Protein AF-0000000069839822 (afdb_homodimer)

Secondary structure (DSSP, 8-state):
------PPPPHHHHHTT-SSPPTT-SSTTTS-TT-HHHHHHHHHHHHHHHHHHHHHHT-S-HHHHHHHHHHHHHHHHHHHH-TTTTHHHHHHHHHHHHHHHHHHHHHHHHHHHHHS---------/------PPPPHHHHHTT-SSPPTT-SSTTTS-TT-HHHHHHHHHHHHHHHHHHHHHHT-S-HHHHHHHHHHHHHHHHHHHH-TTTHHHHHHHHHHHHHHHHHHHHHHHHHHHHHHS---------

Organism: Oryza sativa subsp. indica (NCBI:txid39946)

pLDDT: mean 91.35, std 11.84, range [40.06, 98.69]

Structure (mmCIF, N/CA/C/O backbone):
data_AF-0000000069839822-model_v1
#
loop_
_entity.id
_entity.type
_entity.pdbx_description
1 polymer 'LOB domain-containing protein'
#
loop_
_atom_site.group_PDB
_atom_site.id
_atom_site.type_symbol
_atom_site.label_atom_id
_atom_site.label_alt_id
_atom_site.label_comp_id
_atom_site.label_asym_id
_atom_site.label_entity_id
_atom_site.label_seq_id
_atom_site.pdbx_PDB_ins_code
_atom_site.Cartn_x
_atom_site.Cartn_y
_atom_site.Cartn_z
_atom_site.occupancy
_atom_site.B_iso_or_equiv
_atom_site.auth_seq_id
_atom_site.auth_comp_id
_atom_site.auth_asym_id
_atom_site.auth_atom_id
_atom_site.pdbx_PDB_model_num
ATOM 1 N N . MET A 1 1 ? -45.469 -6.652 -17.828 1 40.91 1 MET A N 1
ATOM 2 C CA . MET A 1 1 ? -44.5 -6.012 -16.938 1 40.91 1 MET A CA 1
ATOM 3 C C . MET A 1 1 ? -43.156 -6.707 -17.031 1 40.91 1 MET A C 1
ATOM 5 O O . MET A 1 1 ? -43.062 -7.922 -16.875 1 40.91 1 MET A O 1
ATOM 9 N N . ALA A 1 2 ? -42.188 -6.223 -17.734 1 53.41 2 ALA A N 1
ATOM 10 C CA . ALA A 1 2 ? -40.875 -6.805 -17.984 1 53.41 2 ALA A CA 1
ATOM 11 C C . ALA A 1 2 ? -40.219 -7.23 -16.688 1 53.41 2 ALA A C 1
ATOM 13 O O . ALA A 1 2 ? -40.312 -6.531 -15.672 1 53.41 2 ALA A O 1
ATOM 14 N N . ASP A 1 3 ? -40.062 -8.375 -16.25 1 53.78 3 ASP A N 1
ATOM 15 C CA . ASP A 1 3 ? -39.375 -8.93 -15.086 1 53.78 3 ASP A CA 1
ATOM 16 C C . ASP A 1 3 ? -38.062 -8.211 -14.82 1 53.78 3 ASP A C 1
ATOM 18 O O . ASP A 1 3 ? -37.25 -8.039 -15.734 1 53.78 3 ASP A O 1
ATOM 22 N N . PRO A 1 4 ? -37.906 -7.391 -13.758 1 61.06 4 PRO A N 1
ATOM 23 C CA . PRO A 1 4 ? -36.719 -6.566 -13.57 1 61.06 4 PRO A CA 1
ATOM 24 C C . PRO A 1 4 ? -35.438 -7.371 -13.688 1 61.06 4 PRO A C 1
ATOM 26 O O . PRO A 1 4 ? -35.344 -8.469 -13.141 1 61.06 4 PRO A O 1
ATOM 29 N N . THR A 1 5 ? -34.688 -7.445 -14.711 1 68.06 5 THR A N 1
ATOM 30 C CA . THR A 1 5 ? -33.406 -8.062 -14.992 1 68.06 5 THR A CA 1
ATOM 31 C C . THR A 1 5 ? -32.5 -8.055 -13.75 1 68.06 5 THR A C 1
ATOM 33 O O . THR A 1 5 ? -32.312 -7.016 -13.117 1 68.06 5 THR A O 1
ATOM 36 N N . PRO A 1 6 ? -32.406 -9.258 -13.141 1 76.44 6 PRO A N 1
ATOM 37 C CA . PRO A 1 6 ? -31.547 -9.32 -11.953 1 76.44 6 PRO A CA 1
ATOM 38 C C . PRO A 1 6 ? -30.266 -8.508 -12.102 1 76.44 6 PRO A C 1
ATOM 40 O O . PRO A 1 6 ? -29.734 -8.391 -13.211 1 76.44 6 PRO A O 1
ATOM 43 N N . PRO A 1 7 ? -29.938 -7.797 -11.109 1 83.88 7 PRO A N 1
ATOM 44 C CA . PRO A 1 7 ? -28.703 -6.996 -11.188 1 83.88 7 PRO A CA 1
ATOM 45 C C . PRO A 1 7 ? -27.484 -7.824 -11.555 1 83.88 7 PRO A C 1
ATOM 47 O O . PRO A 1 7 ? -27.406 -9.016 -11.227 1 83.88 7 PRO A O 1
ATOM 50 N N . PRO A 1 8 ? -26.719 -7.383 -12.383 1 92.88 8 PRO A N 1
ATOM 51 C CA . PRO A 1 8 ?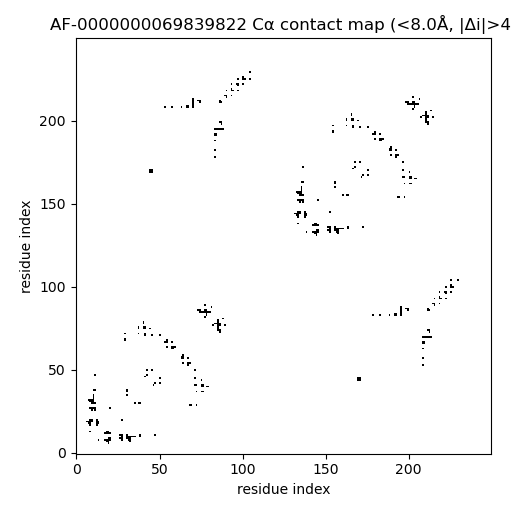 -25.484 -8.078 -12.766 1 92.88 8 PRO A CA 1
ATOM 52 C C . PRO A 1 8 ? -24.625 -8.438 -11.562 1 92.88 8 PRO A C 1
ATOM 54 O O . PRO A 1 8 ? -24.703 -7.777 -10.523 1 92.88 8 PRO A O 1
ATOM 57 N N . PRO A 1 9 ? -23.906 -9.539 -11.648 1 97.06 9 PRO A N 1
ATOM 58 C CA . PRO A 1 9 ? -22.969 -9.906 -10.578 1 97.06 9 PRO A CA 1
ATOM 59 C C . PRO A 1 9 ? -21.891 -8.852 -10.359 1 97.06 9 PRO A C 1
ATOM 61 O O . PRO A 1 9 ? -21.672 -7.984 -11.219 1 97.06 9 PRO A O 1
ATOM 64 N N . CYS A 1 10 ? -21.312 -8.883 -9.227 1 98 10 CYS A N 1
ATOM 65 C CA . CYS A 1 10 ? -20.172 -7.996 -9.016 1 98 10 CYS A CA 1
ATOM 66 C C . CYS A 1 10 ? -19.016 -8.352 -9.953 1 98 10 CYS A C 1
ATOM 68 O O . CYS A 1 10 ? -19.047 -9.398 -10.594 1 98 10 CYS A O 1
ATOM 70 N N . ALA A 1 11 ? -18.094 -7.57 -10.047 1 98 11 ALA A N 1
ATOM 71 C CA . ALA A 1 11 ? -17 -7.73 -11 1 98 11 ALA A CA 1
ATOM 72 C C . ALA A 1 11 ? -16.172 -8.969 -10.68 1 98 11 ALA A C 1
ATOM 74 O O . ALA A 1 11 ? -15.664 -9.633 -11.586 1 98 11 ALA A O 1
ATOM 75 N N . ALA A 1 12 ? -16.016 -9.312 -9.406 1 97.62 12 ALA A N 1
ATOM 76 C CA . ALA A 1 12 ? -15.266 -10.5 -9 1 97.62 12 ALA A CA 1
ATOM 77 C C . ALA A 1 12 ? -15.969 -11.781 -9.438 1 97.62 12 ALA A C 1
ATOM 79 O O . ALA A 1 12 ? -15.344 -12.688 -9.992 1 97.62 12 ALA A O 1
ATOM 80 N N . CYS A 1 13 ? -17.219 -11.797 -9.164 1 97.62 13 CYS A N 1
ATOM 81 C CA . CYS A 1 13 ? -18 -12.961 -9.555 1 97.62 13 CYS A CA 1
ATOM 82 C C . CYS A 1 13 ? -18.047 -13.102 -11.07 1 97.62 13 CYS A C 1
ATOM 84 O O . CYS A 1 13 ? -17.938 -14.211 -11.602 1 97.62 13 CYS A O 1
ATOM 86 N N . ALA A 1 14 ? -18.266 -11.992 -11.719 1 97.31 14 ALA A N 1
ATOM 87 C CA . ALA A 1 14 ? -18.25 -12.008 -13.18 1 97.31 14 ALA A CA 1
ATOM 88 C C . ALA A 1 14 ? -16.922 -12.555 -13.711 1 97.31 14 ALA A C 1
ATOM 90 O O . ALA A 1 14 ? -16.906 -13.359 -14.648 1 97.31 14 ALA A O 1
ATOM 91 N N . HIS A 1 15 ? -15.836 -12.094 -13.18 1 96.25 15 HIS A N 1
ATOM 92 C CA . HIS A 1 15 ? -14.5 -12.539 -13.57 1 96.25 15 HIS A CA 1
ATOM 93 C C . HIS A 1 15 ? -14.359 -14.047 -13.422 1 96.25 15 HIS A C 1
ATOM 95 O O . HIS A 1 15 ? -13.664 -14.688 -14.211 1 96.25 15 HIS A O 1
ATOM 101 N N . GLN A 1 16 ? -15.055 -14.555 -12.469 1 94.81 16 GLN A N 1
ATOM 102 C CA . GLN A 1 16 ? -14.969 -15.984 -12.195 1 94.81 16 GLN A CA 1
ATOM 103 C C . GLN A 1 16 ? -16.016 -16.766 -13 1 94.81 16 GLN A C 1
ATOM 105 O O . GLN A 1 16 ? -16.156 -17.969 -12.828 1 94.81 16 GLN A O 1
ATOM 110 N N . GLY A 1 17 ? -16.797 -16.016 -13.797 1 95.5 17 GLY A N 1
ATOM 111 C CA . GLY A 1 17 ? -17.75 -16.641 -14.695 1 95.5 17 GLY A CA 1
ATOM 112 C C . GLY A 1 17 ? -19.094 -16.906 -14.039 1 95.5 17 GLY A C 1
ATOM 113 O O . GLY A 1 17 ? -19.875 -17.734 -14.516 1 95.5 17 GLY A O 1
ATOM 114 N N . ARG A 1 18 ? -19.312 -16.312 -13 1 94.62 18 ARG A N 1
ATOM 115 C CA . ARG A 1 18 ? -20.594 -16.484 -12.328 1 94.62 18 ARG A CA 1
ATOM 116 C C . ARG A 1 18 ? -21.641 -15.516 -12.883 1 94.62 18 ARG A C 1
ATOM 118 O O . ARG A 1 18 ? -21.375 -14.328 -13.031 1 94.62 18 ARG A O 1
ATOM 125 N N . PRO A 1 19 ? -22.797 -16.016 -13.078 1 94.25 19 PRO A N 1
ATOM 126 C CA . PRO A 1 19 ? -23.844 -15.156 -13.633 1 94.25 19 PRO A CA 1
ATOM 127 C C . PRO A 1 19 ? -24.469 -14.242 -12.586 1 94.25 19 PRO A C 1
ATOM 129 O O . PRO A 1 19 ? -25.109 -13.242 -12.93 1 94.25 19 PRO A O 1
ATOM 132 N N . SER A 1 20 ? -24.328 -14.617 -11.312 1 95.44 20 SER A N 1
ATOM 133 C CA . SER A 1 20 ? -24.844 -13.82 -10.203 1 95.44 20 SER A CA 1
ATOM 134 C C . SER A 1 20 ? -23.984 -14 -8.953 1 95.44 20 SER A C 1
ATOM 136 O O . SER A 1 20 ? -23.266 -14.992 -8.828 1 95.44 20 SER A O 1
ATOM 138 N N . CYS A 1 21 ? -24.047 -13.031 -8.016 1 96.81 21 CYS A N 1
ATOM 139 C CA . CYS A 1 21 ? -23.344 -13.141 -6.746 1 96.81 21 CYS A CA 1
ATOM 140 C C . CYS A 1 21 ? -24.047 -14.125 -5.816 1 96.81 21 CYS A C 1
ATOM 142 O O . CYS A 1 21 ? -25.281 -14.164 -5.766 1 96.81 21 CYS A O 1
ATOM 144 N N . PRO A 1 22 ? -23.391 -14.992 -5.148 1 94.19 22 PRO A N 1
ATOM 145 C CA . PRO A 1 22 ? -24.016 -15.742 -4.059 1 94.19 22 PRO A CA 1
ATOM 146 C C . PRO A 1 22 ? -24.531 -14.844 -2.941 1 94.19 22 PRO A C 1
ATOM 148 O O . PRO A 1 22 ? -24.141 -13.68 -2.846 1 94.19 22 PRO A O 1
ATOM 151 N N . ALA A 1 23 ? -25.453 -15.438 -2.178 1 92.19 23 ALA A N 1
ATOM 152 C CA . ALA A 1 23 ? -25.984 -14.68 -1.048 1 92.19 23 ALA A CA 1
ATOM 153 C C . ALA A 1 23 ? -24.859 -14.281 -0.088 1 92.19 23 ALA A C 1
ATOM 155 O O . ALA A 1 23 ? -24.062 -15.117 0.318 1 92.19 23 ALA A O 1
ATOM 156 N N . GLY A 1 24 ? -24.734 -13.031 0.114 1 91.62 24 GLY A N 1
ATOM 157 C CA . GLY A 1 24 ? -23.75 -12.562 1.07 1 91.62 24 GLY A CA 1
ATOM 158 C C . GLY A 1 24 ? -22.359 -12.445 0.48 1 91.62 24 GLY A C 1
ATOM 159 O O . GLY A 1 24 ? -21.359 -12.523 1.204 1 91.62 24 GLY A O 1
ATOM 160 N N . CYS A 1 25 ? -22.234 -12.289 -0.716 1 95.19 25 CYS A N 1
ATOM 161 C CA . CYS A 1 25 ? -20.953 -12.133 -1.382 1 95.19 25 CYS A CA 1
ATOM 162 C C . CYS A 1 25 ? -20.125 -11.039 -0.719 1 95.19 25 CYS A C 1
ATOM 164 O O . CYS A 1 25 ? -20.516 -9.875 -0.709 1 95.19 25 CYS A O 1
ATOM 166 N N . PRO A 1 26 ? -18.984 -11.445 -0.245 1 93.75 26 PRO A N 1
ATOM 167 C CA . PRO A 1 26 ? -18.188 -10.477 0.509 1 93.75 26 PRO A CA 1
ATOM 168 C C . PRO A 1 26 ? -17.469 -9.477 -0.392 1 93.75 26 PRO A C 1
ATOM 170 O O . PRO A 1 26 ? -16.906 -8.492 0.097 1 93.75 26 PRO A O 1
ATOM 173 N N . LEU A 1 27 ? -17.5 -9.672 -1.67 1 96.94 27 LEU A N 1
ATOM 174 C CA . LEU A 1 27 ? -16.75 -8.828 -2.59 1 96.94 27 LEU A CA 1
ATOM 175 C C . LEU A 1 27 ? -17.656 -7.816 -3.27 1 96.94 27 LEU A C 1
ATOM 177 O O . LEU A 1 27 ? -17.203 -6.766 -3.727 1 96.94 27 LEU A O 1
ATOM 181 N N . ALA A 1 28 ? -18.906 -8.047 -3.232 1 96.5 28 ALA A N 1
ATOM 182 C CA . ALA A 1 28 ? -19.906 -7.266 -3.963 1 96.5 28 ALA A CA 1
ATOM 183 C C . ALA A 1 28 ? -19.859 -5.797 -3.549 1 96.5 28 ALA A C 1
ATOM 185 O O . ALA A 1 28 ? -19.922 -4.906 -4.398 1 96.5 28 ALA A O 1
ATOM 186 N N . PRO A 1 29 ? -19.719 -5.504 -2.314 1 95.44 29 PRO A N 1
ATOM 187 C CA . PRO A 1 29 ? -19.719 -4.09 -1.925 1 95.44 29 PRO A CA 1
ATOM 188 C C . PRO A 1 29 ? -18.5 -3.334 -2.438 1 95.44 29 PRO A C 1
ATOM 190 O O . PRO A 1 29 ? -18.516 -2.102 -2.512 1 95.44 29 PRO A O 1
ATOM 193 N N . TYR A 1 30 ? -17.469 -4.059 -2.844 1 97.44 30 TYR A N 1
ATOM 194 C CA . TYR A 1 30 ? -16.188 -3.404 -3.096 1 97.44 30 TYR A CA 1
ATOM 195 C C . TYR A 1 30 ? -15.828 -3.475 -4.574 1 97.44 30 TYR A C 1
ATOM 197 O O . TYR A 1 30 ? -14.961 -2.734 -5.039 1 97.44 30 TYR A O 1
ATOM 205 N N . PHE A 1 31 ? -16.484 -4.344 -5.242 1 98.12 31 PHE A N 1
ATOM 206 C CA . PHE A 1 31 ? -16.188 -4.543 -6.66 1 98.12 31 PHE A CA 1
ATOM 207 C C . PHE A 1 31 ? -17.484 -4.508 -7.48 1 98.12 31 PHE A C 1
ATOM 209 O O . PHE A 1 31 ? -17.875 -5.523 -8.055 1 98.12 31 PHE A O 1
ATOM 216 N N . PRO A 1 32 ? -17.984 -3.314 -7.594 1 96.69 32 PRO A N 1
ATOM 217 C CA . PRO A 1 32 ? -19.25 -3.199 -8.32 1 96.69 32 PRO A CA 1
ATOM 218 C C . PRO A 1 32 ? -19.109 -3.512 -9.805 1 96.69 32 PRO A C 1
ATOM 220 O O . PRO A 1 32 ? -18.031 -3.324 -10.383 1 96.69 32 PRO A O 1
ATOM 223 N N . ALA A 1 33 ? -20.172 -3.883 -10.422 1 96.44 33 ALA A N 1
ATOM 224 C CA . ALA A 1 33 ? -20.188 -4.312 -11.82 1 96.44 33 ALA A CA 1
ATOM 225 C C . ALA A 1 33 ? -19.859 -3.156 -12.758 1 96.44 33 ALA A C 1
ATOM 227 O O . ALA A 1 33 ? -19.281 -3.363 -13.828 1 96.44 33 ALA A O 1
ATOM 228 N N . ASP A 1 34 ? -20.156 -2.002 -12.375 1 96.06 34 ASP A N 1
ATOM 229 C CA . ASP A 1 34 ? -19.984 -0.849 -13.25 1 96.06 34 ASP A CA 1
ATOM 230 C C . ASP A 1 34 ? -18.562 -0.303 -13.164 1 96.06 34 ASP A C 1
ATOM 232 O O . ASP A 1 34 ? -18.203 0.637 -13.875 1 96.06 34 ASP A O 1
ATOM 236 N N . ARG A 1 35 ? -17.734 -0.83 -12.312 1 96.38 35 ARG A N 1
ATOM 237 C CA . ARG A 1 35 ? -16.312 -0.482 -12.219 1 96.38 35 ARG A CA 1
ATOM 238 C C . ARG A 1 35 ? -15.445 -1.733 -12.203 1 96.38 35 ARG A C 1
ATOM 240 O O . ARG A 1 35 ? -14.727 -1.979 -11.234 1 96.38 35 ARG A O 1
ATOM 247 N N . PRO A 1 36 ? -15.539 -2.439 -13.305 1 96.94 36 PRO A N 1
ATOM 248 C CA . PRO A 1 36 ? -14.836 -3.723 -13.352 1 96.94 36 PRO A CA 1
ATOM 249 C C . PRO A 1 36 ? -13.328 -3.572 -13.172 1 96.94 36 PRO A C 1
ATOM 251 O O . PRO A 1 36 ? -12.656 -4.504 -12.719 1 96.94 36 PRO A O 1
ATOM 254 N N . GLU A 1 37 ? -12.812 -2.432 -13.477 1 97.81 37 GLU A N 1
ATOM 255 C CA . GLU A 1 37 ? -11.375 -2.209 -13.391 1 97.81 37 GLU A CA 1
ATOM 256 C C . GLU A 1 37 ? -10.883 -2.299 -11.945 1 97.81 37 GLU A C 1
ATOM 258 O O . GLU A 1 37 ? -9.742 -2.695 -11.695 1 97.81 37 GLU A O 1
ATOM 263 N N . ARG A 1 38 ? -11.68 -1.931 -11.055 1 97.88 38 ARG A N 1
ATOM 264 C CA . ARG A 1 38 ? -11.281 -1.965 -9.656 1 97.88 38 ARG A CA 1
ATOM 265 C C . ARG A 1 38 ? -10.938 -3.385 -9.219 1 97.88 38 ARG A C 1
ATOM 267 O O . ARG A 1 38 ? -9.953 -3.602 -8.508 1 97.88 38 ARG A O 1
ATOM 274 N N . PHE A 1 39 ? -11.75 -4.262 -9.617 1 98.19 39 PHE A N 1
ATOM 275 C CA . PHE A 1 39 ? -11.43 -5.648 -9.305 1 98.19 39 PHE A CA 1
ATOM 276 C C . PHE A 1 39 ? -10.164 -6.09 -10.039 1 98.19 39 PHE A C 1
ATOM 278 O O . PHE A 1 39 ? -9.344 -6.828 -9.484 1 98.19 39 PHE A O 1
ATOM 285 N N . GLU A 1 40 ? -10.039 -5.691 -11.242 1 97.69 40 GLU A N 1
ATOM 286 C CA . GLU A 1 40 ? -8.859 -6.078 -12.016 1 97.69 40 GLU A CA 1
ATOM 287 C C . GLU A 1 40 ? -7.574 -5.637 -11.32 1 97.69 40 GLU A C 1
ATOM 289 O O . GLU A 1 40 ? -6.594 -6.383 -11.289 1 97.69 40 GLU A O 1
ATOM 294 N N . TYR A 1 41 ? -7.609 -4.449 -10.812 1 96.81 41 TYR A N 1
ATOM 295 C CA . TYR A 1 41 ? -6.441 -3.939 -10.109 1 96.81 41 TYR A CA 1
ATOM 296 C C . TYR A 1 41 ? -6.137 -4.781 -8.875 1 96.81 41 TYR A C 1
ATOM 298 O O . TYR A 1 41 ? -4.984 -5.145 -8.625 1 96.81 41 TYR A O 1
ATOM 306 N N . ALA A 1 42 ? -7.18 -5.07 -8.102 1 97.62 42 ALA A N 1
ATOM 307 C CA . ALA A 1 42 ? -7.008 -5.863 -6.887 1 97.62 42 ALA A CA 1
ATOM 308 C C . ALA A 1 42 ? -6.551 -7.281 -7.219 1 97.62 42 ALA A C 1
ATOM 310 O O . ALA A 1 42 ? -5.695 -7.844 -6.531 1 97.62 42 ALA A O 1
ATOM 311 N N . ASN A 1 43 ? -7.152 -7.789 -8.273 1 96.19 43 ASN A N 1
ATOM 312 C CA . ASN A 1 43 ? -6.789 -9.133 -8.703 1 96.19 43 ASN A CA 1
ATOM 313 C C . ASN A 1 43 ? -5.336 -9.195 -9.172 1 96.19 43 ASN A C 1
ATOM 315 O O . ASN A 1 43 ? -4.66 -10.203 -8.969 1 96.19 43 ASN A O 1
ATOM 319 N N . LEU A 1 44 ? -4.941 -8.195 -9.828 1 92.31 44 LEU A N 1
ATOM 320 C CA . LEU A 1 44 ? -3.559 -8.133 -10.297 1 92.31 44 LEU A CA 1
ATOM 321 C C . LEU A 1 44 ? -2.588 -8.148 -9.117 1 92.31 44 LEU A C 1
ATOM 323 O O . LEU A 1 44 ? -1.529 -8.773 -9.188 1 92.31 44 LEU A O 1
ATOM 327 N N . LEU A 1 45 ? -2.947 -7.516 -8.078 1 93.12 45 LEU A N 1
ATOM 328 C CA . LEU A 1 45 ? -2.027 -7.355 -6.957 1 93.12 45 LEU A CA 1
ATOM 329 C C . LEU A 1 45 ? -2.154 -8.523 -5.98 1 93.12 45 LEU A C 1
ATOM 331 O O . LEU A 1 45 ? -1.149 -9.102 -5.566 1 93.12 45 LEU A O 1
ATOM 335 N N . TYR A 1 46 ? -3.354 -8.914 -5.684 1 94.06 46 TYR A N 1
ATOM 336 C CA . TYR A 1 46 ? -3.559 -9.859 -4.59 1 94.06 46 TYR A CA 1
ATOM 337 C C . TYR A 1 46 ? -4.004 -11.211 -5.117 1 94.06 46 TYR A C 1
ATOM 339 O O . TYR A 1 46 ? -3.807 -12.242 -4.461 1 94.06 46 TYR A O 1
ATOM 347 N N . GLY A 1 47 ? -4.598 -11.25 -6.301 1 93.31 47 GLY A N 1
ATOM 348 C CA . GLY A 1 47 ? -5.316 -12.438 -6.727 1 93.31 47 GLY A CA 1
ATOM 349 C C . GLY A 1 47 ? -6.586 -12.688 -5.93 1 93.31 47 GLY A C 1
ATOM 350 O O . GLY A 1 47 ? -6.688 -12.266 -4.773 1 93.31 47 GLY A O 1
ATOM 351 N N . VAL A 1 48 ? -7.531 -13.359 -6.543 1 93.31 48 VAL A N 1
ATOM 352 C CA . VAL A 1 48 ? -8.805 -13.641 -5.883 1 93.31 48 VAL A CA 1
ATOM 353 C C . VAL A 1 48 ? -8.555 -14.461 -4.617 1 93.31 48 VAL A C 1
ATOM 355 O O . VAL A 1 48 ? -9.117 -14.164 -3.559 1 93.31 48 VAL A O 1
ATOM 358 N N . ASP A 1 49 ? -7.707 -15.422 -4.691 1 91.62 49 ASP A N 1
ATOM 359 C CA . ASP A 1 49 ? -7.406 -16.266 -3.537 1 91.62 49 ASP A CA 1
ATOM 360 C C . ASP A 1 49 ? -6.758 -15.453 -2.418 1 91.62 49 ASP A C 1
ATOM 362 O O . ASP A 1 49 ? -7.051 -15.664 -1.239 1 91.62 49 ASP A O 1
ATOM 366 N N . GLY A 1 50 ? -5.867 -14.578 -2.855 1 92.56 50 GLY A N 1
ATOM 367 C CA . GLY A 1 50 ? -5.23 -13.719 -1.877 1 92.56 50 GLY A CA 1
ATOM 368 C C . GLY A 1 50 ? -6.211 -12.812 -1.154 1 92.56 50 GLY A C 1
ATOM 369 O O . GLY A 1 50 ? -6.105 -12.617 0.058 1 92.56 50 GLY 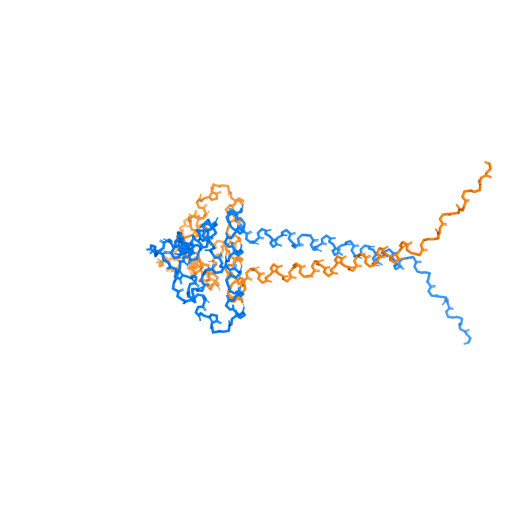A O 1
ATOM 370 N N . ILE A 1 51 ? -7.148 -12.344 -1.862 1 96.69 51 ILE A N 1
ATOM 371 C CA . ILE A 1 51 ? -8.172 -11.484 -1.277 1 96.69 51 ILE A CA 1
ATOM 372 C C . ILE A 1 51 ? -9 -12.281 -0.274 1 96.69 51 ILE A C 1
ATOM 374 O O . ILE A 1 51 ? -9.203 -11.844 0.862 1 96.69 51 ILE A O 1
ATOM 378 N N . LEU A 1 52 ? -9.383 -13.438 -0.667 1 94.75 52 LEU A N 1
ATOM 379 C CA . LEU A 1 52 ? -10.234 -14.258 0.184 1 94.75 52 LEU A CA 1
ATOM 380 C C . LEU A 1 52 ? -9.477 -14.742 1.411 1 94.75 52 LEU A C 1
ATOM 382 O O . LEU A 1 52 ? -10.039 -14.82 2.506 1 94.75 52 LEU A O 1
ATOM 386 N N . ARG A 1 53 ? -8.242 -15.094 1.224 1 94.31 53 ARG A N 1
ATOM 387 C CA . ARG A 1 53 ? -7.406 -15.492 2.352 1 94.31 53 ARG A CA 1
ATOM 388 C C . ARG A 1 53 ? -7.32 -14.375 3.391 1 94.31 53 ARG A C 1
ATOM 390 O O . ARG A 1 53 ? -7.371 -14.641 4.594 1 94.31 53 ARG A O 1
ATOM 397 N N . ARG A 1 54 ? -7.184 -13.18 2.951 1 95.19 54 ARG A N 1
ATOM 398 C CA . ARG A 1 54 ? -7.078 -12.047 3.861 1 95.19 54 ARG A CA 1
ATOM 399 C C . ARG A 1 54 ? -8.406 -11.789 4.57 1 95.19 54 ARG A C 1
ATOM 401 O O . ARG A 1 54 ? -8.43 -11.422 5.746 1 95.19 54 ARG A O 1
ATOM 408 N N . LEU A 1 55 ? -9.445 -12 3.824 1 96.12 55 LEU A N 1
ATOM 409 C CA . LEU A 1 55 ? -10.758 -11.867 4.441 1 96.12 55 LEU A CA 1
ATOM 410 C C . LEU A 1 55 ? -10.977 -12.945 5.496 1 96.12 55 LEU A C 1
ATOM 412 O O . LEU A 1 55 ? -11.547 -12.672 6.555 1 96.12 55 LEU A O 1
ATOM 416 N N . GLU A 1 56 ? -10.531 -14.094 5.199 1 95.06 56 GLU A N 1
ATOM 417 C CA . GLU A 1 56 ? -10.648 -15.188 6.164 1 95.06 56 GLU A CA 1
ATOM 418 C C . GLU A 1 56 ? -9.82 -14.898 7.414 1 95.06 56 GLU A C 1
ATOM 420 O O . GLU A 1 56 ? -10.281 -15.125 8.531 1 95.06 56 GLU A O 1
ATOM 425 N N . ALA A 1 57 ? -8.688 -14.422 7.211 1 93.69 57 ALA A N 1
ATOM 426 C CA . ALA A 1 57 ? -7.789 -14.109 8.32 1 93.69 57 ALA A CA 1
ATOM 427 C C . ALA A 1 57 ? -8.367 -12.984 9.188 1 93.69 57 ALA A C 1
ATOM 429 O O . ALA A 1 57 ? -8.078 -12.906 10.383 1 93.69 57 ALA A O 1
ATOM 430 N N . ALA A 1 58 ? -9.172 -12.109 8.617 1 95.19 58 ALA A N 1
ATOM 431 C CA . ALA A 1 58 ? -9.781 -10.992 9.328 1 95.19 58 ALA A CA 1
ATOM 432 C C . ALA A 1 58 ? -10.844 -11.469 10.305 1 95.19 58 ALA A C 1
ATOM 434 O O . ALA A 1 58 ? -11.281 -10.719 11.18 1 95.19 58 ALA A O 1
ATOM 435 N N . GLY A 1 59 ? -11.234 -12.711 10.109 1 94 59 GLY A N 1
ATOM 436 C CA . GLY A 1 59 ? -12.234 -13.266 11.016 1 94 59 GLY A CA 1
ATOM 437 C C . GLY A 1 59 ? -13.648 -12.828 10.688 1 94 59 GLY A C 1
ATOM 438 O O . GLY A 1 59 ? -13.898 -12.273 9.609 1 94 59 GLY A O 1
ATOM 439 N N . PRO A 1 60 ? -14.562 -13.094 11.688 1 94.12 60 PRO A N 1
ATOM 440 C CA . PRO A 1 60 ? -15.977 -12.883 11.398 1 94.12 60 PRO A CA 1
ATOM 441 C C . PRO A 1 60 ? -16.438 -11.453 11.68 1 94.12 60 PRO A C 1
ATOM 443 O O . PRO A 1 60 ? -17.531 -11.055 11.281 1 94.12 60 PRO A O 1
ATOM 446 N N . ASP A 1 61 ? -15.68 -10.672 12.344 1 96.62 61 ASP A N 1
ATOM 447 C CA . ASP A 1 61 ? -16.047 -9.297 12.672 1 96.62 61 ASP A CA 1
ATOM 448 C C . ASP A 1 61 ? -16.234 -8.461 11.406 1 96.62 61 ASP A C 1
ATOM 450 O O . ASP A 1 61 ? -15.297 -8.281 10.633 1 96.62 61 ASP A O 1
ATOM 454 N N . PRO A 1 62 ? -17.422 -7.898 11.227 1 94.94 62 PRO A N 1
ATOM 455 C CA . PRO A 1 62 ? -17.688 -7.141 10 1 94.94 62 PRO A CA 1
ATOM 456 C C . PRO A 1 62 ? -16.812 -5.902 9.875 1 94.94 62 PRO A C 1
ATOM 458 O O . PRO A 1 62 ? -16.453 -5.504 8.758 1 94.94 62 PRO A O 1
ATOM 461 N N . GLY A 1 63 ? -16.469 -5.293 10.898 1 96.88 63 GLY A N 1
ATOM 462 C CA . GLY A 1 63 ? -15.617 -4.121 10.883 1 96.88 63 GLY A CA 1
ATOM 463 C C . GLY A 1 63 ? -14.219 -4.41 10.359 1 96.88 63 GLY A C 1
ATOM 464 O O . GLY A 1 63 ? -13.688 -3.666 9.539 1 96.88 63 GLY A O 1
ATOM 465 N N . THR A 1 64 ? -13.688 -5.512 10.914 1 97.56 64 THR A N 1
ATOM 466 C CA . THR A 1 64 ? -12.344 -5.902 10.5 1 97.56 64 THR A CA 1
ATOM 467 C C . THR A 1 64 ? -12.336 -6.328 9.031 1 97.56 64 THR A C 1
ATOM 469 O O . THR A 1 64 ? -11.383 -6.039 8.305 1 97.56 64 THR A O 1
ATOM 472 N N . ARG A 1 65 ? -13.344 -6.98 8.602 1 96.88 65 ARG A N 1
ATOM 473 C CA . ARG A 1 65 ? -13.453 -7.406 7.211 1 96.88 65 ARG A CA 1
ATOM 474 C C . ARG A 1 65 ? -13.57 -6.203 6.277 1 96.88 65 ARG A C 1
ATOM 476 O O . ARG A 1 65 ? -12.953 -6.168 5.215 1 96.88 65 ARG A O 1
ATOM 483 N N . ARG A 1 66 ? -14.375 -5.27 6.695 1 96.75 66 ARG A N 1
ATOM 484 C CA . ARG A 1 66 ? -14.508 -4.047 5.914 1 96.75 66 ARG A CA 1
ATOM 485 C C . ARG A 1 66 ? -13.18 -3.314 5.805 1 96.75 66 ARG A C 1
ATOM 487 O O . ARG A 1 66 ? -12.82 -2.818 4.734 1 96.75 66 ARG A O 1
ATOM 494 N N . ALA A 1 67 ? -12.469 -3.273 6.91 1 97.75 67 ALA A N 1
ATOM 495 C CA . ALA A 1 67 ? -11.172 -2.6 6.914 1 97.75 67 ALA A CA 1
ATOM 496 C C . ALA A 1 67 ? -10.18 -3.314 6 1 97.75 67 ALA A C 1
ATOM 498 O O . ALA A 1 67 ? -9.383 -2.67 5.312 1 97.75 67 ALA A O 1
ATOM 499 N N . THR A 1 68 ? -10.227 -4.582 6.023 1 98.12 68 THR A N 1
ATOM 500 C CA . THR A 1 68 ? -9.352 -5.383 5.172 1 98.12 68 THR A CA 1
ATOM 501 C C . THR A 1 68 ? -9.633 -5.105 3.697 1 98.12 68 THR A C 1
ATOM 503 O O . THR A 1 68 ? -8.711 -4.848 2.92 1 98.12 68 THR A O 1
ATOM 506 N N . MET A 1 69 ? -10.875 -5.043 3.322 1 97.81 69 MET A N 1
ATOM 507 C CA . MET A 1 69 ? -11.25 -4.797 1.934 1 97.81 69 MET A CA 1
ATOM 508 C C . MET A 1 69 ? -10.93 -3.361 1.53 1 97.81 69 MET A C 1
ATOM 510 O O . MET A 1 69 ? -10.469 -3.113 0.416 1 97.81 69 MET A O 1
ATOM 514 N N . ALA A 1 70 ? -11.18 -2.471 2.406 1 97.31 70 ALA A N 1
ATOM 515 C CA . ALA A 1 70 ? -10.844 -1.076 2.127 1 97.31 70 ALA A CA 1
ATOM 516 C C . ALA A 1 70 ? -9.352 -0.915 1.846 1 97.31 70 ALA A C 1
ATOM 518 O O . ALA A 1 70 ? -8.961 -0.18 0.936 1 97.31 70 ALA A O 1
ATOM 519 N N . SER A 1 71 ? -8.578 -1.562 2.656 1 98.38 71 SER A N 1
ATOM 520 C CA . SER A 1 71 ? -7.129 -1.497 2.471 1 98.38 71 SER A CA 1
ATOM 521 C C . SER A 1 71 ? -6.715 -2.111 1.139 1 98.38 71 SER A C 1
ATOM 523 O O . SER A 1 71 ? -5.891 -1.547 0.42 1 98.38 71 SER A O 1
ATOM 525 N N . ILE A 1 72 ? -7.289 -3.227 0.768 1 98.06 72 ILE A N 1
ATOM 526 C CA . ILE A 1 72 ? -6.977 -3.92 -0.478 1 98.06 72 ILE A CA 1
ATOM 527 C C . ILE A 1 72 ? -7.34 -3.031 -1.666 1 98.06 72 ILE A C 1
ATOM 529 O O . ILE A 1 72 ? -6.535 -2.846 -2.58 1 98.06 72 ILE A O 1
ATOM 533 N N . VAL A 1 73 ? -8.516 -2.486 -1.574 1 98.25 73 VAL A N 1
ATOM 534 C CA . VAL A 1 73 ? -9 -1.665 -2.676 1 98.25 73 VAL A CA 1
ATOM 535 C C . VAL A 1 73 ? -8.148 -0.408 -2.803 1 98.25 73 VAL A C 1
ATOM 537 O O . VAL A 1 73 ? -7.711 -0.053 -3.9 1 98.25 73 VAL A O 1
ATOM 540 N N . PHE A 1 74 ? -7.824 0.21 -1.747 1 98.31 74 PHE A N 1
ATOM 541 C CA . PHE A 1 74 ? -7.043 1.441 -1.792 1 98.31 74 PHE A CA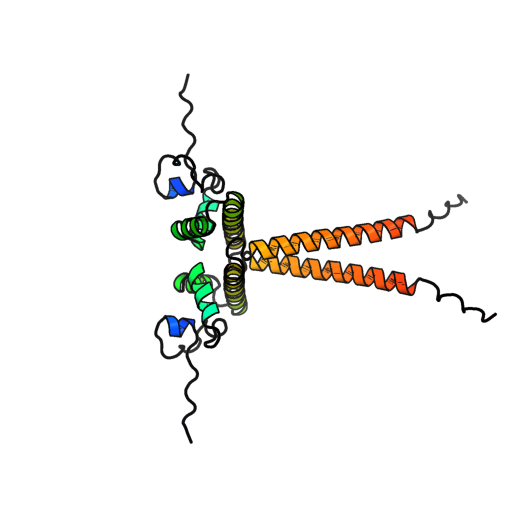 1
ATOM 542 C C . PHE A 1 74 ? -5.652 1.183 -2.363 1 98.31 74 PHE A C 1
ATOM 544 O O . PHE A 1 74 ? -5.203 1.9 -3.258 1 98.31 74 PHE A O 1
ATOM 551 N N . VAL A 1 75 ? -5.004 0.178 -1.827 1 98.12 75 VAL A N 1
ATOM 552 C CA . VAL A 1 75 ? -3.629 -0.116 -2.219 1 98.12 75 VAL A CA 1
ATOM 553 C C . VAL A 1 75 ? -3.586 -0.515 -3.693 1 98.12 75 VAL A C 1
ATOM 555 O O . VAL A 1 75 ? -2.695 -0.088 -4.434 1 98.12 75 VAL A O 1
ATOM 558 N N . SER A 1 76 ? -4.547 -1.22 -4.137 1 97.75 76 SER A N 1
ATOM 559 C CA . SER A 1 76 ? -4.602 -1.627 -5.535 1 97.75 76 SER A CA 1
ATOM 560 C C . SER A 1 76 ? -4.871 -0.434 -6.449 1 97.75 76 SER A C 1
ATOM 562 O O . SER A 1 76 ? -4.25 -0.3 -7.504 1 97.75 76 SER A O 1
ATOM 564 N N . ASP A 1 77 ? -5.785 0.404 -6.027 1 97.81 77 ASP A N 1
ATOM 565 C CA . ASP A 1 77 ? -6.098 1.606 -6.793 1 97.81 77 ASP A CA 1
ATOM 566 C C . ASP A 1 77 ? -4.883 2.527 -6.887 1 97.81 77 ASP A C 1
ATOM 568 O O . ASP A 1 77 ? -4.637 3.133 -7.934 1 97.81 77 ASP A O 1
ATOM 572 N N . ALA A 1 78 ? -4.168 2.646 -5.832 1 98.12 78 ALA A N 1
ATOM 573 C CA . ALA A 1 78 ? -2.988 3.504 -5.801 1 98.12 78 ALA A CA 1
ATOM 574 C C . ALA A 1 78 ? -1.923 3.01 -6.773 1 98.12 78 ALA A C 1
ATOM 576 O O . ALA A 1 78 ? -1.26 3.811 -7.438 1 98.12 78 ALA A O 1
ATOM 577 N N . ARG A 1 79 ? -1.76 1.722 -6.824 1 96.44 79 ARG A N 1
ATOM 578 C CA . ARG A 1 79 ? -0.772 1.16 -7.738 1 96.44 79 ARG A CA 1
ATOM 579 C C . ARG A 1 79 ? -1.211 1.332 -9.188 1 96.44 79 ARG A C 1
ATOM 581 O O . ARG A 1 79 ? -0.38 1.557 -10.07 1 96.44 79 ARG A O 1
ATOM 588 N N . ALA A 1 80 ? -2.482 1.203 -9.391 1 96.19 80 ALA A N 1
ATOM 589 C CA . ALA A 1 80 ? -2.998 1.43 -10.734 1 96.19 80 ALA A CA 1
ATOM 590 C C . ALA A 1 80 ? -2.736 2.863 -11.188 1 96.19 80 ALA A C 1
ATOM 592 O O . ALA A 1 80 ? -2.414 3.102 -12.359 1 96.19 80 ALA A O 1
ATOM 593 N N . ALA A 1 81 ? -2.891 3.818 -10.367 1 97.38 81 ALA A N 1
ATOM 594 C CA . ALA A 1 81 ? -2.697 5.234 -10.672 1 97.38 81 ALA A CA 1
ATOM 595 C C . ALA A 1 81 ? -1.215 5.566 -10.82 1 97.38 81 ALA A C 1
ATOM 597 O O . ALA A 1 81 ? -0.839 6.418 -11.625 1 97.38 81 ALA A O 1
ATOM 598 N N . ASP A 1 82 ? -0.416 4.945 -10.016 1 97.38 82 ASP A N 1
ATOM 599 C CA . ASP A 1 82 ? 1.033 5.121 -10 1 97.38 82 ASP A CA 1
ATOM 600 C C . ASP A 1 82 ? 1.749 3.779 -9.867 1 97.38 82 ASP A C 1
ATOM 602 O O . ASP A 1 82 ? 2.102 3.365 -8.766 1 97.38 82 ASP A O 1
ATOM 606 N N . PRO A 1 83 ? 2.062 3.232 -10.969 1 95 83 PRO A N 1
ATOM 607 C CA . PRO A 1 83 ? 2.594 1.868 -10.953 1 95 83 PRO A CA 1
ATOM 608 C C . PRO A 1 83 ? 3.953 1.772 -10.266 1 95 83 PRO A C 1
ATOM 610 O O . PRO A 1 83 ? 4.352 0.691 -9.828 1 95 83 PRO A O 1
ATOM 613 N N . VAL A 1 84 ? 4.645 2.844 -10.18 1 96.44 84 VAL A N 1
ATOM 614 C CA . VAL A 1 84 ? 5.984 2.84 -9.594 1 96.44 84 VAL A CA 1
ATOM 615 C C . VAL A 1 84 ? 5.887 2.959 -8.078 1 96.44 84 VAL A C 1
ATOM 617 O O . VAL A 1 84 ? 6.473 2.156 -7.348 1 96.44 84 VAL A O 1
ATOM 620 N N . HIS A 1 85 ? 5.125 3.852 -7.586 1 97.19 85 HIS A N 1
ATOM 621 C CA . HIS A 1 85 ? 5.168 4.176 -6.164 1 97.19 85 HIS A CA 1
ATOM 622 C C . HIS A 1 85 ? 3.961 3.598 -5.43 1 97.19 85 HIS A C 1
ATOM 624 O O . HIS A 1 85 ? 4.055 3.248 -4.254 1 97.19 85 HIS A O 1
ATOM 630 N N . GLY A 1 86 ? 2.805 3.564 -6.051 1 97.56 86 GLY A N 1
ATOM 631 C CA . GLY A 1 86 ? 1.597 3.084 -5.398 1 97.56 86 GLY A CA 1
ATOM 632 C C . GLY A 1 86 ? 1.255 3.85 -4.133 1 97.56 86 GLY A C 1
ATOM 633 O O . GLY A 1 86 ? 1.347 5.078 -4.102 1 97.56 86 GLY A O 1
ATOM 634 N N . ALA A 1 87 ? 0.837 3.117 -3.141 1 98.5 87 ALA A N 1
ATOM 635 C CA . ALA A 1 87 ? 0.45 3.729 -1.873 1 98.5 87 ALA A CA 1
ATOM 636 C C . ALA A 1 87 ? 1.643 4.41 -1.206 1 98.5 87 ALA A C 1
ATOM 638 O O . ALA A 1 87 ? 1.471 5.336 -0.409 1 98.5 87 ALA A O 1
ATOM 639 N N . TYR A 1 88 ? 2.797 3.932 -1.521 1 98.38 88 TYR A N 1
ATOM 640 C CA . TYR A 1 88 ? 4 4.566 -0.991 1 98.38 88 TYR A CA 1
ATOM 641 C C . TYR A 1 88 ? 4.098 6.016 -1.447 1 98.38 88 TYR A C 1
ATOM 643 O O . TYR A 1 88 ? 4.523 6.887 -0.686 1 98.38 88 TYR A O 1
ATOM 651 N N . GLY A 1 89 ? 3.734 6.188 -2.701 1 98.38 89 GLY A N 1
ATOM 652 C CA . GLY A 1 89 ? 3.709 7.555 -3.197 1 98.38 89 GLY A CA 1
ATOM 653 C C . GLY A 1 89 ? 2.77 8.453 -2.42 1 98.38 89 GLY A C 1
ATOM 654 O O . GLY A 1 89 ? 3.105 9.602 -2.119 1 98.38 89 GLY A O 1
ATOM 655 N N . VAL A 1 90 ? 1.657 7.984 -2.082 1 98.69 90 VAL A N 1
ATOM 656 C CA . VAL A 1 90 ? 0.67 8.719 -1.299 1 98.69 90 VAL A CA 1
ATOM 657 C C . VAL A 1 90 ? 1.245 9.055 0.076 1 98.69 90 VAL A C 1
ATOM 659 O O . VAL A 1 90 ? 1.124 10.188 0.546 1 98.69 90 VAL A O 1
ATOM 662 N N . ILE A 1 91 ? 1.871 8.102 0.657 1 98.62 91 ILE A N 1
ATOM 663 C CA . ILE A 1 91 ? 2.449 8.258 1.987 1 98.62 91 ILE A CA 1
ATOM 664 C C . ILE A 1 91 ? 3.529 9.336 1.959 1 98.62 91 ILE A C 1
ATOM 666 O O . ILE A 1 91 ? 3.549 10.227 2.812 1 98.62 91 ILE A O 1
ATOM 670 N N . ARG A 1 92 ? 4.375 9.219 0.997 1 98.12 92 ARG A N 1
ATOM 671 C CA . ARG A 1 92 ? 5.453 10.188 0.865 1 98.12 92 ARG A CA 1
ATOM 672 C C . ARG A 1 92 ? 4.902 11.602 0.713 1 98.12 92 ARG A C 1
ATOM 674 O O . ARG A 1 92 ? 5.402 12.539 1.333 1 98.12 92 ARG A O 1
ATOM 681 N N . ASN A 1 93 ? 3.938 11.766 -0.13 1 98.25 93 ASN A N 1
ATOM 682 C CA . ASN A 1 93 ? 3.328 13.078 -0.325 1 98.25 93 ASN A CA 1
ATOM 683 C C . ASN A 1 93 ? 2.707 13.609 0.965 1 98.25 93 ASN A C 1
ATOM 685 O O . ASN A 1 93 ? 2.86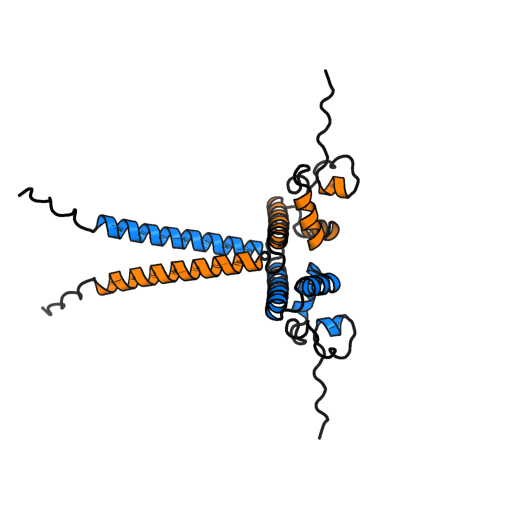1 14.781 1.297 1 98.25 93 ASN A O 1
ATOM 689 N N . LEU A 1 94 ? 2.027 12.758 1.674 1 98.5 94 LEU A N 1
ATOM 690 C CA . LEU A 1 94 ? 1.412 13.148 2.939 1 98.5 94 LEU A CA 1
ATOM 691 C C . LEU A 1 94 ? 2.475 13.531 3.963 1 98.5 94 LEU A C 1
ATOM 693 O O . LEU A 1 94 ? 2.303 14.5 4.707 1 98.5 94 LEU A O 1
ATOM 697 N N . GLN A 1 95 ? 3.545 12.75 4.023 1 98.25 95 GLN A N 1
ATOM 698 C CA . GLN A 1 95 ? 4.641 13.047 4.938 1 98.25 95 GLN A CA 1
ATOM 699 C C . GLN A 1 95 ? 5.262 14.406 4.633 1 98.25 95 GLN A C 1
ATOM 701 O O . GLN A 1 95 ? 5.594 15.164 5.547 1 98.25 95 GLN A O 1
ATOM 706 N N . GLN A 1 96 ? 5.461 14.672 3.395 1 98.44 96 GLN A N 1
ATOM 707 C CA . GLN A 1 96 ? 6.008 15.961 2.998 1 98.44 96 GLN A CA 1
ATOM 708 C C . GLN A 1 96 ? 5.07 17.094 3.396 1 98.44 96 GLN A C 1
ATOM 710 O O . GLN A 1 96 ? 5.52 18.125 3.898 1 98.44 96 GLN A O 1
ATOM 715 N N . GLU A 1 97 ? 3.824 16.922 3.104 1 98.12 97 GLU A N 1
ATOM 716 C CA . GLU A 1 97 ? 2.838 17.938 3.482 1 98.12 97 GLU A CA 1
ATOM 717 C C . GLU A 1 97 ? 2.82 18.141 4.992 1 98.12 97 GLU A C 1
ATOM 719 O O . GLU A 1 97 ? 2.768 19.281 5.465 1 98.12 97 GLU A O 1
ATOM 724 N N . LEU A 1 98 ? 2.842 17.078 5.746 1 98.25 98 LEU A N 1
ATOM 725 C CA . LEU A 1 98 ? 2.84 17.172 7.199 1 98.25 98 LEU A CA 1
ATOM 726 C C . LEU A 1 98 ? 4.062 17.938 7.699 1 98.25 98 LEU A C 1
ATOM 728 O O . LEU A 1 98 ? 3.957 18.766 8.602 1 98.25 98 LEU A O 1
ATOM 732 N N . ALA A 1 99 ? 5.176 17.594 7.145 1 98.19 99 ALA A N 1
ATOM 733 C CA . ALA A 1 99 ? 6.398 18.297 7.523 1 98.19 99 ALA A CA 1
ATOM 734 C C . ALA A 1 99 ? 6.266 19.797 7.281 1 98.19 99 ALA A C 1
ATOM 736 O O . ALA A 1 99 ? 6.688 20.609 8.109 1 98.19 99 ALA A O 1
ATOM 737 N N . SER A 1 100 ? 5.715 20.141 6.164 1 97.88 100 SER A N 1
ATOM 738 C CA . SER A 1 100 ? 5.543 21.547 5.801 1 97.88 100 SER A CA 1
ATOM 739 C C . SER A 1 100 ? 4.625 22.25 6.785 1 97.88 100 SER A C 1
ATOM 741 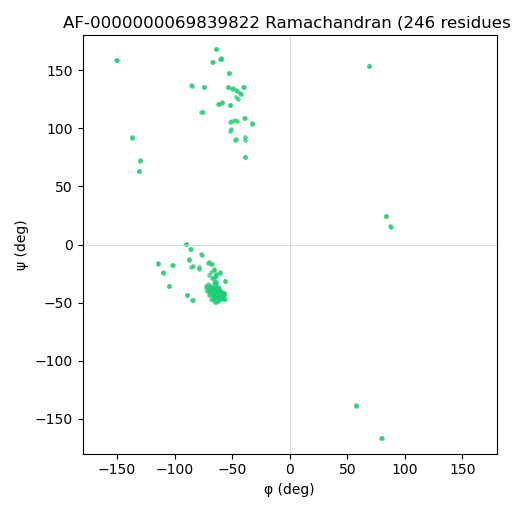O O . SER A 1 100 ? 4.922 23.359 7.23 1 97.88 100 SER A O 1
ATOM 743 N N . VAL A 1 101 ? 3.527 21.578 7.105 1 96.94 101 VAL A N 1
ATOM 744 C CA . VAL A 1 101 ? 2.553 22.219 7.992 1 96.94 101 VAL A CA 1
ATOM 745 C C . VAL A 1 101 ? 3.125 22.297 9.406 1 96.94 101 VAL A C 1
ATOM 747 O O . VAL A 1 101 ? 2.881 23.281 10.117 1 96.94 101 VAL A O 1
ATOM 750 N N . LYS A 1 102 ? 3.861 21.359 9.758 1 96.81 102 LYS A N 1
ATOM 751 C CA . LYS A 1 102 ? 4.492 21.391 11.078 1 96.81 102 LYS A CA 1
ATOM 752 C C . LYS A 1 102 ? 5.535 22.5 11.156 1 96.81 102 LYS A C 1
ATOM 754 O O . LYS A 1 102 ? 5.68 23.156 12.195 1 96.81 102 LYS A O 1
ATOM 759 N N . ALA A 1 103 ? 6.242 22.734 10.156 1 97 103 ALA A N 1
ATOM 760 C CA . ALA A 1 103 ? 7.199 23.844 10.109 1 97 103 ALA A CA 1
ATOM 761 C C . ALA A 1 103 ? 6.488 25.188 10.211 1 97 103 ALA A C 1
ATOM 763 O O . ALA A 1 103 ? 6.98 26.109 10.875 1 97 103 ALA A O 1
ATOM 764 N N . GLU A 1 104 ? 5.402 25.266 9.531 1 94.88 104 GLU A N 1
ATOM 765 C CA . GLU A 1 104 ? 4.609 26.484 9.578 1 94.88 104 GLU A CA 1
ATOM 766 C C . GLU A 1 104 ? 4.125 26.781 11 1 94.88 104 GLU A C 1
ATOM 768 O O . GLU A 1 104 ? 4.215 27.906 11.469 1 94.88 104 GLU A O 1
ATOM 773 N N . ILE A 1 105 ? 3.623 25.781 11.688 1 94.44 105 ILE A N 1
ATOM 774 C CA . ILE A 1 105 ? 3.135 25.953 13.047 1 94.44 105 ILE A CA 1
ATOM 775 C C . ILE A 1 105 ? 4.285 26.391 13.961 1 94.44 105 ILE A C 1
ATOM 777 O O . ILE A 1 105 ? 4.117 27.25 14.82 1 94.44 105 ILE A O 1
ATOM 781 N N . ALA A 1 106 ? 5.383 25.75 13.734 1 93.62 106 ALA A N 1
ATOM 782 C CA . ALA A 1 106 ? 6.551 26.109 14.531 1 93.62 106 ALA A CA 1
ATOM 783 C C . ALA A 1 106 ? 6.941 27.562 14.312 1 93.62 106 ALA A C 1
ATOM 785 O O . ALA A 1 106 ? 7.305 28.266 15.266 1 93.62 106 ALA A O 1
ATOM 786 N N . ALA A 1 107 ? 6.863 27.984 13.125 1 92.88 107 ALA A N 1
ATOM 787 C CA . ALA A 1 107 ? 7.195 29.359 12.789 1 92.88 107 ALA A CA 1
ATOM 788 C C . ALA A 1 107 ? 6.207 30.344 13.422 1 92.88 107 ALA A C 1
ATOM 790 O O . ALA A 1 107 ? 6.605 31.391 13.93 1 92.88 107 ALA A O 1
ATOM 791 N N . ILE A 1 108 ? 4.992 29.969 13.445 1 90.62 108 ILE A N 1
ATOM 792 C CA . ILE A 1 108 ? 3.961 30.812 14.031 1 90.62 108 ILE A CA 1
ATOM 793 C C . ILE A 1 108 ? 4.168 30.922 15.539 1 90.62 108 ILE A C 1
ATOM 795 O O . ILE A 1 108 ? 4.098 32 16.109 1 90.62 108 ILE A O 1
ATOM 799 N N . ARG A 1 109 ? 4.488 29.812 16.094 1 88.06 109 ARG A N 1
ATOM 800 C CA . ARG A 1 109 ? 4.672 29.766 17.547 1 88.06 109 ARG A CA 1
ATOM 801 C C . ARG A 1 109 ? 5.918 30.547 17.969 1 88.06 109 ARG A C 1
ATOM 803 O O . ARG A 1 109 ? 5.918 31.219 19 1 88.06 109 ARG A O 1
ATOM 810 N N . GLN A 1 110 ? 6.918 30.438 17.188 1 91.5 110 GLN A N 1
ATOM 811 C CA . GLN A 1 110 ? 8.141 31.172 17.469 1 91.5 110 GLN A CA 1
ATOM 812 C C . GLN A 1 110 ? 7.898 32.688 17.406 1 91.5 110 GLN A C 1
ATOM 814 O O . GLN A 1 110 ? 8.383 33.438 18.25 1 91.5 110 GLN A O 1
ATOM 819 N N . LYS A 1 111 ? 7.148 33.094 16.469 1 87.19 111 LYS A N 1
ATOM 820 C CA . LYS A 1 111 ? 6.816 34.531 16.312 1 87.19 111 LYS A CA 1
ATOM 821 C C . LYS A 1 111 ? 5.957 35.031 17.469 1 87.19 111 LYS A C 1
ATOM 823 O O . LYS A 1 111 ? 6.125 36.156 17.938 1 87.19 111 LYS A O 1
ATOM 828 N N . GLN A 1 112 ? 5.039 34.25 17.984 1 84 112 GLN A N 1
ATOM 829 C CA . GLN A 1 112 ? 4.172 34.594 19.094 1 84 112 GLN A CA 1
ATOM 830 C C . GLN A 1 112 ? 4.965 34.719 20.406 1 84 112 GLN A C 1
ATOM 832 O O . GLN A 1 112 ? 4.691 35.562 21.234 1 84 112 GLN A O 1
ATOM 837 N N . GLN A 1 113 ? 5.898 33.906 20.578 1 85.19 113 GLN A N 1
ATOM 838 C CA . GLN A 1 113 ? 6.727 33.938 21.781 1 85.19 113 GLN A CA 1
ATOM 839 C C . GLN A 1 113 ? 7.637 35.156 21.797 1 85.19 113 GLN A C 1
ATOM 841 O O . GLN A 1 113 ? 7.855 35.781 22.859 1 85.19 113 GLN A O 1
ATOM 846 N N . GLN A 1 114 ? 8.18 35.531 20.688 1 84.38 114 GLN A N 1
ATOM 847 C CA . GLN A 1 114 ? 9.047 36.688 20.594 1 84.38 114 GLN A CA 1
ATOM 848 C C . GLN A 1 114 ? 8.258 37.969 20.781 1 84.38 114 GLN A C 1
ATOM 850 O O . GLN A 1 114 ? 8.797 39 21.25 1 84.38 114 GLN A O 1
ATOM 855 N N . ALA A 1 115 ? 7.004 38.062 20.516 1 77.88 115 ALA A N 1
ATOM 856 C CA . ALA A 1 115 ? 6.164 39.25 20.641 1 77.88 115 ALA A CA 1
ATOM 857 C C . ALA A 1 115 ? 5.664 39.406 22.078 1 77.88 115 ALA A C 1
ATOM 859 O O . ALA A 1 115 ? 5.188 40.5 22.453 1 77.88 115 ALA A O 1
ATOM 860 N N . GLN A 1 116 ? 5.637 38.5 22.953 1 73.19 116 GLN A N 1
ATOM 861 C CA . GLN A 1 116 ? 5.184 38.625 24.344 1 73.19 116 GLN A CA 1
ATOM 862 C C . GLN A 1 116 ? 6.234 39.312 25.203 1 73.19 116 GLN A C 1
ATOM 864 O O . GLN A 1 116 ? 7.41 38.969 25.172 1 73.19 116 GLN A O 1
ATOM 869 N N . PRO A 1 117 ? 5.906 40.562 25.719 1 71 117 PRO A N 1
ATOM 870 C CA . PRO A 1 117 ? 6.812 41.344 26.562 1 71 117 PRO A CA 1
ATOM 871 C C . PRO A 1 117 ? 7.398 40.531 27.719 1 71 117 PRO A C 1
ATOM 873 O O . PRO A 1 117 ? 6.746 39.625 28.234 1 71 117 PRO A O 1
ATOM 876 N N . PRO A 1 118 ? 8.766 40.656 27.953 1 70 118 PRO A N 1
ATOM 877 C CA . PRO A 1 118 ? 9.375 40 29.109 1 70 118 PRO A CA 1
ATOM 878 C C . PRO A 1 118 ? 8.578 40.219 30.391 1 70 118 PRO A C 1
ATOM 880 O O . PRO A 1 118 ? 7.953 41.281 30.562 1 70 118 PRO A O 1
ATOM 883 N N . PRO A 1 119 ? 8.227 39.156 31.078 1 71.06 119 PRO A N 1
ATOM 884 C CA . PRO A 1 119 ? 7.504 39.375 32.344 1 71.06 119 PRO A CA 1
ATOM 885 C C . PRO A 1 119 ? 8.094 40.5 33.156 1 71.06 119 PRO A C 1
ATOM 887 O O . PRO A 1 119 ? 9.305 40.75 33.125 1 71.06 119 PRO A O 1
ATOM 890 N N . PRO A 1 120 ? 7.258 41.438 33.625 1 72.12 120 PRO A N 1
ATOM 891 C CA . PRO A 1 120 ? 7.766 42.531 34.438 1 72.12 120 PRO A CA 1
ATOM 892 C C . PRO A 1 120 ? 8.719 42.062 35.531 1 72.12 120 PRO A C 1
ATOM 894 O O . PRO A 1 120 ? 8.57 40.938 36.062 1 72.12 120 PRO A O 1
ATOM 897 N N . PRO A 1 121 ? 9.805 42.719 35.656 1 69.5 121 PRO A N 1
ATOM 898 C CA . PRO A 1 121 ? 10.727 42.406 36.75 1 69.5 121 PRO A CA 1
ATOM 899 C C . PRO A 1 121 ? 10.016 42.25 38.094 1 69.5 121 PRO A C 1
ATOM 901 O O . PRO A 1 121 ? 9.117 43.031 38.406 1 69.5 121 PRO A O 1
ATOM 904 N N . GLU A 1 122 ? 9.906 41.094 38.531 1 65 122 GLU A N 1
ATOM 905 C CA . GLU A 1 122 ? 9.406 40.969 39.875 1 65 122 GLU A CA 1
ATOM 906 C C . GLU A 1 122 ? 9.977 42.062 40.781 1 65 122 GLU A C 1
ATOM 908 O O . GLU A 1 122 ? 11.195 42.219 40.906 1 65 122 GLU A O 1
ATOM 913 N N . ASP A 1 123 ? 9.375 43.125 40.938 1 61.53 123 ASP A N 1
ATOM 914 C CA . ASP A 1 123 ? 9.781 44.062 41.969 1 61.53 123 ASP A CA 1
ATOM 915 C C . ASP A 1 123 ? 9.992 43.312 43.312 1 61.53 123 ASP A C 1
ATOM 917 O O . ASP A 1 123 ? 9.086 42.656 43.781 1 61.53 123 ASP A O 1
ATOM 921 N N . GLY A 1 124 ? 11.172 42.906 43.438 1 56.62 124 GLY A N 1
ATOM 922 C CA . GLY A 1 124 ? 11.531 42.5 44.781 1 56.62 124 GLY A CA 1
ATOM 923 C C . GLY A 1 124 ? 10.938 43.406 45.844 1 56.62 124 GLY A C 1
ATOM 924 O O . GLY A 1 124 ? 11.328 44.562 46 1 56.62 124 GLY A O 1
ATOM 925 N N . HIS A 1 125 ? 9.617 43.406 46.25 1 48.12 125 HIS A N 1
ATOM 926 C CA . HIS A 1 125 ? 9.32 43.906 47.594 1 48.12 125 HIS A CA 1
ATOM 927 C C . HIS A 1 125 ? 9.852 42.969 48.656 1 48.12 125 HIS A C 1
ATOM 929 O O . HIS A 1 125 ? 9.836 41.75 48.469 1 48.12 125 HIS A O 1
ATOM 935 N N . MET B 1 1 ? 45.844 -18.266 6.277 1 40.06 1 MET B N 1
ATOM 936 C CA . MET B 1 1 ? 44.875 -17.172 6.223 1 40.06 1 MET B CA 1
ATOM 937 C C . MET B 1 1 ? 43.5 -17.672 5.758 1 40.06 1 MET B C 1
ATOM 939 O O . MET B 1 1 ? 43.406 -18.344 4.727 1 40.06 1 MET B O 1
ATOM 943 N N . ALA B 1 2 ? 42.562 -17.859 6.582 1 52.81 2 ALA B N 1
ATOM 944 C CA . ALA B 1 2 ? 41.25 -18.438 6.305 1 52.81 2 ALA B CA 1
ATOM 945 C C . ALA B 1 2 ? 40.562 -17.734 5.125 1 52.81 2 ALA B C 1
ATOM 947 O O . ALA B 1 2 ? 40.688 -16.5 4.984 1 52.81 2 ALA B O 1
ATOM 948 N N . ASP B 1 3 ? 40.406 -18.141 3.971 1 53.19 3 ASP B N 1
ATOM 949 C CA . ASP B 1 3 ? 39.75 -17.625 2.777 1 53.19 3 ASP B CA 1
ATOM 950 C C . ASP B 1 3 ? 38.438 -16.953 3.133 1 53.19 3 ASP B C 1
ATOM 952 O O . ASP B 1 3 ? 37.594 -17.531 3.846 1 53.19 3 ASP B O 1
ATOM 956 N N . PRO B 1 4 ? 38.281 -15.602 3.068 1 60.88 4 PRO B N 1
ATOM 957 C CA . PRO B 1 4 ? 37.094 -14.922 3.566 1 60.88 4 PRO B CA 1
ATOM 958 C C . PRO B 1 4 ? 35.781 -15.508 3.01 1 60.88 4 PRO B C 1
ATOM 960 O O . PRO B 1 4 ? 35.688 -15.766 1.807 1 60.88 4 PRO B O 1
ATOM 963 N N . THR B 1 5 ? 35.031 -16.344 3.6 1 68 5 THR B N 1
ATOM 964 C CA . THR B 1 5 ? 33.75 -16.938 3.285 1 68 5 THR B CA 1
ATOM 965 C C . THR B 1 5 ? 32.875 -15.961 2.508 1 68 5 THR B C 1
ATOM 967 O O . THR B 1 5 ? 32.688 -14.82 2.93 1 68 5 THR B O 1
ATOM 970 N N . PRO B 1 6 ? 32.781 -16.25 1.184 1 76.62 6 PRO B N 1
ATOM 971 C CA . PRO B 1 6 ? 31.922 -15.352 0.388 1 76.62 6 PRO B CA 1
ATOM 972 C C . PRO B 1 6 ? 30.641 -14.953 1.115 1 76.62 6 PRO B C 1
ATOM 974 O O . PRO B 1 6 ? 30.094 -15.742 1.896 1 76.62 6 PRO B O 1
ATOM 977 N N . PRO B 1 7 ? 30.312 -13.734 1.058 1 84 7 PRO B N 1
ATOM 978 C CA . PRO B 1 7 ? 29.094 -13.281 1.729 1 84 7 PRO B CA 1
ATOM 979 C C . PRO B 1 7 ? 27.859 -14.078 1.312 1 84 7 PRO B C 1
ATOM 981 O O . PRO B 1 7 ? 27.797 -14.562 0.18 1 84 7 PRO B O 1
ATOM 984 N N . PRO B 1 8 ? 27.094 -14.445 2.176 1 92.94 8 PRO B N 1
ATOM 985 C CA . PRO B 1 8 ? 25.859 -15.164 1.869 1 92.94 8 PRO B CA 1
ATOM 986 C C . PRO B 1 8 ? 25 -14.445 0.838 1 92.94 8 PRO B C 1
ATOM 988 O O . PRO B 1 8 ? 25.094 -13.219 0.695 1 92.94 8 PRO B O 1
ATOM 991 N N . PRO B 1 9 ? 24.281 -15.188 0.034 1 97.12 9 PRO B N 1
ATOM 992 C CA . PRO B 1 9 ? 23.344 -14.578 -0.917 1 97.12 9 PRO B CA 1
ATOM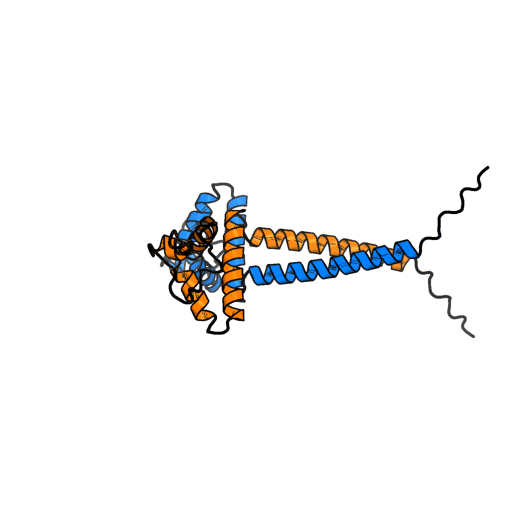 993 C C . PRO B 1 9 ? 22.266 -13.742 -0.233 1 97.12 9 PRO B C 1
ATOM 995 O O . PRO B 1 9 ? 22.062 -13.859 0.979 1 97.12 9 PRO B O 1
ATOM 998 N N . CYS B 1 10 ? 21.688 -12.883 -0.979 1 97.94 10 CYS B N 1
ATOM 999 C CA . CYS B 1 10 ? 20.562 -12.156 -0.414 1 97.94 10 CYS B CA 1
ATOM 1000 C C . CYS B 1 10 ? 19.406 -13.094 -0.097 1 97.94 10 CYS B C 1
ATOM 1002 O O . CYS B 1 10 ? 19.406 -14.258 -0.516 1 97.94 10 CYS B O 1
ATOM 1004 N N . ALA B 1 11 ? 18.484 -12.672 0.574 1 98.06 11 ALA B N 1
ATOM 1005 C CA . ALA B 1 11 ? 17.391 -13.508 1.054 1 98.06 11 ALA B CA 1
ATOM 1006 C C . ALA B 1 11 ? 16.547 -14.039 -0.108 1 98.06 11 ALA B C 1
ATOM 1008 O O . ALA B 1 11 ? 16.031 -15.156 -0.049 1 98.06 11 ALA B O 1
ATOM 1009 N N . ALA B 1 12 ? 16.406 -13.266 -1.178 1 97.62 12 ALA B N 1
ATOM 1010 C CA . ALA B 1 12 ? 15.633 -13.695 -2.346 1 97.62 12 ALA B CA 1
ATOM 1011 C C . ALA B 1 12 ? 16.328 -14.836 -3.072 1 97.62 12 ALA B C 1
ATOM 1013 O O . ALA B 1 12 ? 15.703 -15.836 -3.43 1 97.62 12 ALA B O 1
ATOM 1014 N N . CYS B 1 13 ? 17.594 -14.633 -3.262 1 97.62 13 CYS B N 1
ATOM 1015 C CA . CYS B 1 13 ? 18.359 -15.68 -3.924 1 97.62 13 CYS B CA 1
ATOM 1016 C C . CYS B 1 13 ? 18.406 -16.953 -3.08 1 97.62 13 CYS B C 1
ATOM 1018 O O . CYS B 1 13 ? 18.297 -18.047 -3.609 1 97.62 13 CYS B O 1
ATOM 1020 N N . ALA B 1 14 ? 18.625 -16.75 -1.809 1 97.31 14 ALA B N 1
ATOM 1021 C CA . ALA B 1 14 ? 18.609 -17.906 -0.907 1 97.31 14 ALA B CA 1
ATOM 1022 C C . ALA B 1 14 ? 17.281 -18.656 -0.997 1 97.31 14 ALA B C 1
ATOM 1024 O O . ALA B 1 14 ? 17.25 -19.891 -1.029 1 97.31 14 ALA B O 1
ATOM 1025 N N . HIS B 1 15 ? 16.188 -17.953 -0.956 1 96.25 15 HIS B N 1
ATOM 1026 C CA . HIS B 1 15 ? 14.859 -18.531 -1.051 1 96.25 15 HIS B CA 1
ATOM 1027 C C . HIS B 1 15 ? 14.703 -19.359 -2.32 1 96.25 15 HIS B C 1
ATOM 1029 O O . HIS B 1 15 ? 14.008 -20.375 -2.32 1 96.25 15 HIS B O 1
ATOM 1035 N N . GLN B 1 16 ? 15.391 -18.938 -3.322 1 94.81 16 GLN B N 1
ATOM 1036 C CA . GLN B 1 16 ? 15.297 -19.625 -4.605 1 94.81 16 GLN B CA 1
ATOM 1037 C C . GLN B 1 16 ? 16.328 -20.734 -4.711 1 94.81 16 GLN B C 1
ATOM 1039 O O . GLN B 1 16 ? 16.484 -21.359 -5.766 1 94.81 16 GLN B O 1
ATOM 1044 N N . GLY B 1 17 ? 17.141 -20.906 -3.629 1 95.5 17 GLY B N 1
ATOM 1045 C CA . GLY B 1 17 ? 18.094 -22 -3.566 1 95.5 17 GLY B CA 1
ATOM 1046 C C . GLY B 1 17 ? 19.438 -21.656 -4.184 1 95.5 17 GLY B C 1
ATOM 1047 O O . GLY B 1 17 ? 20.203 -22.547 -4.523 1 95.5 17 GLY B O 1
ATOM 1048 N N . ARG B 1 18 ? 19.641 -20.484 -4.387 1 94.69 18 ARG B N 1
ATOM 1049 C CA . ARG B 1 18 ? 20.922 -20.062 -4.949 1 94.69 18 ARG B CA 1
ATOM 1050 C C . ARG B 1 18 ? 21.969 -19.891 -3.857 1 94.69 18 ARG B C 1
ATOM 1052 O O . ARG B 1 18 ? 21.703 -19.266 -2.834 1 94.69 18 ARG B O 1
ATOM 1059 N N . PRO B 1 19 ? 23.125 -20.375 -4.129 1 94.38 19 PRO B N 1
ATOM 1060 C CA . PRO B 1 19 ? 24.172 -20.266 -3.119 1 94.38 19 PRO B CA 1
ATOM 1061 C C . PRO B 1 19 ? 24.812 -18.891 -3.066 1 94.38 19 PRO B C 1
ATOM 1063 O O . PRO B 1 19 ? 25.453 -18.531 -2.076 1 94.38 19 PRO B O 1
ATOM 1066 N N . SER B 1 20 ? 24.656 -18.125 -4.16 1 95.56 20 SER B N 1
ATOM 1067 C CA . SER B 1 20 ? 25.172 -16.766 -4.238 1 95.56 20 SER B CA 1
ATOM 1068 C C . SER B 1 20 ? 24.328 -15.898 -5.16 1 95.56 20 SER B C 1
ATOM 1070 O O . SER B 1 20 ? 23.594 -16.422 -6 1 95.56 20 SER B O 1
ATOM 1072 N N . CYS B 1 21 ? 24.406 -14.562 -4.984 1 96.88 21 CYS B N 1
ATOM 1073 C CA . CYS B 1 21 ? 23.703 -13.633 -5.867 1 96.88 21 CYS B CA 1
ATOM 1074 C C . CYS B 1 21 ? 24.406 -13.531 -7.219 1 96.88 21 CYS B C 1
ATOM 1076 O O . CYS B 1 21 ? 25.641 -13.516 -7.281 1 96.88 21 CYS B O 1
ATOM 1078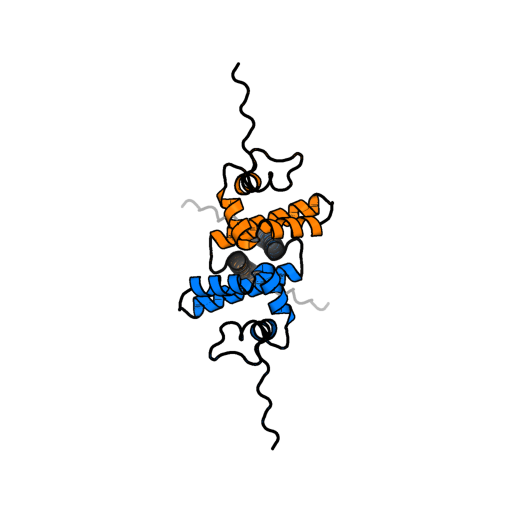 N N . PRO B 1 22 ? 23.734 -13.555 -8.305 1 94.38 22 PRO B N 1
ATOM 1079 C CA . PRO B 1 22 ? 24.359 -13.188 -9.578 1 94.38 22 PRO B CA 1
ATOM 1080 C C . PRO B 1 22 ? 24.891 -11.758 -9.578 1 94.38 22 PRO B C 1
ATOM 1082 O O . PRO B 1 22 ? 24.516 -10.945 -8.734 1 94.38 22 PRO B O 1
ATOM 1085 N N . ALA B 1 23 ? 25.812 -11.531 -10.523 1 92.25 23 ALA B N 1
ATOM 1086 C CA . ALA B 1 23 ? 26.344 -10.18 -10.641 1 92.25 23 ALA B CA 1
ATOM 1087 C C . ALA B 1 23 ? 25.219 -9.18 -10.93 1 92.25 23 ALA B C 1
ATOM 1089 O O . ALA B 1 23 ? 24.422 -9.383 -11.836 1 92.25 23 ALA B O 1
ATOM 1090 N N . GLY B 1 24 ? 25.109 -8.227 -10.086 1 91.75 24 GLY B N 1
ATOM 1091 C CA . GLY B 1 24 ? 24.125 -7.184 -10.32 1 91.75 24 GLY B CA 1
ATOM 1092 C C . GLY B 1 24 ? 22.734 -7.562 -9.852 1 91.75 24 GLY B C 1
ATOM 1093 O O . GLY B 1 24 ? 21.734 -7.039 -10.352 1 91.75 24 GLY B O 1
ATOM 1094 N N . CYS B 1 25 ? 22.625 -8.406 -8.969 1 95.25 25 CYS B N 1
ATOM 1095 C CA . CYS B 1 25 ? 21.328 -8.82 -8.43 1 95.25 25 CYS B CA 1
ATOM 1096 C C . CYS B 1 25 ? 20.5 -7.617 -7.996 1 95.25 25 CYS B C 1
ATOM 1098 O O . CYS B 1 25 ? 20.906 -6.875 -7.098 1 95.25 25 CYS B O 1
ATOM 1100 N N . PRO B 1 26 ? 19.375 -7.508 -8.602 1 93.88 26 PRO B N 1
ATOM 1101 C CA . PRO B 1 26 ? 18.562 -6.316 -8.328 1 93.88 26 PRO B CA 1
ATOM 1102 C C . PRO B 1 26 ? 17.844 -6.383 -6.984 1 93.88 26 PRO B C 1
ATOM 1104 O O . PRO B 1 26 ? 17.297 -5.383 -6.523 1 93.88 26 PRO B O 1
ATOM 1107 N N . LEU B 1 27 ? 17.875 -7.496 -6.344 1 97 27 LEU B N 1
ATOM 1108 C CA . LEU B 1 27 ? 17.125 -7.676 -5.105 1 97 27 LEU B CA 1
ATOM 1109 C C . LEU B 1 27 ? 18.047 -7.566 -3.893 1 97 27 LEU B C 1
ATOM 1111 O O . LEU B 1 27 ? 17.594 -7.262 -2.789 1 97 27 LEU B O 1
ATOM 1115 N N . ALA B 1 28 ? 19.297 -7.688 -4.09 1 96.5 28 ALA B N 1
ATOM 1116 C CA . ALA B 1 28 ? 20.297 -7.766 -3.023 1 96.5 28 ALA B CA 1
ATOM 1117 C C . ALA B 1 28 ? 20.25 -6.52 -2.145 1 96.5 28 ALA B C 1
ATOM 1119 O O . ALA B 1 28 ? 20.312 -6.617 -0.916 1 96.5 28 ALA B O 1
ATOM 1120 N N . PRO B 1 29 ? 20.094 -5.371 -2.695 1 95.5 29 PRO B N 1
ATOM 1121 C CA . PRO B 1 29 ? 20.109 -4.176 -1.848 1 95.5 29 PRO B CA 1
ATOM 1122 C C . PRO B 1 29 ? 18.891 -4.094 -0.935 1 95.5 29 PRO B C 1
ATOM 1124 O O . PRO B 1 29 ? 18.906 -3.371 0.067 1 95.5 29 PRO B O 1
ATOM 1127 N N . TYR B 1 30 ? 17.859 -4.867 -1.241 1 97.5 30 TYR B N 1
ATOM 1128 C CA . TYR B 1 30 ? 16.594 -4.648 -0.571 1 97.5 30 TYR B CA 1
ATOM 1129 C C . TYR B 1 30 ? 16.219 -5.84 0.306 1 97.5 30 TYR B C 1
ATOM 1131 O O . TYR B 1 30 ? 15.359 -5.73 1.181 1 97.5 30 TYR B O 1
ATOM 1139 N N . PHE B 1 31 ? 16.875 -6.91 0.05 1 98.19 31 PHE B N 1
ATOM 1140 C CA . PHE B 1 31 ? 16.594 -8.133 0.79 1 98.19 31 PHE B CA 1
ATOM 1141 C C . PHE B 1 31 ? 17.875 -8.75 1.33 1 98.19 31 PHE B C 1
ATOM 1143 O O . PHE B 1 31 ? 18.281 -9.836 0.902 1 98.19 31 PHE B O 1
ATOM 1150 N N . PRO B 1 32 ? 18.406 -8.086 2.32 1 96.69 32 PRO B N 1
ATOM 1151 C CA . PRO B 1 32 ? 19.672 -8.586 2.867 1 96.69 32 PRO B CA 1
ATOM 1152 C C . PRO B 1 32 ? 19.516 -9.938 3.557 1 96.69 32 PRO B C 1
ATOM 1154 O O . PRO B 1 32 ? 18.438 -10.266 4.062 1 96.69 32 PRO B O 1
ATOM 1157 N N . ALA B 1 33 ? 20.578 -10.648 3.658 1 96.38 33 ALA B N 1
ATOM 1158 C CA . ALA B 1 33 ? 20.594 -12.008 4.199 1 96.38 33 ALA B CA 1
ATOM 1159 C C . ALA B 1 33 ? 20.266 -12.008 5.688 1 96.38 33 ALA B C 1
ATOM 1161 O O . ALA B 1 33 ? 19.703 -12.977 6.203 1 96.38 33 ALA B O 1
ATOM 1162 N N . ASP B 1 34 ? 20.562 -10.992 6.34 1 96.06 34 ASP B N 1
ATOM 1163 C CA . ASP B 1 34 ? 20.391 -10.953 7.789 1 96.06 34 ASP B CA 1
ATOM 1164 C C . ASP B 1 34 ? 18.969 -10.531 8.164 1 96.06 34 ASP B C 1
ATOM 1166 O O . ASP B 1 34 ? 18.609 -10.5 9.344 1 96.06 34 ASP B O 1
ATOM 1170 N N . ARG B 1 35 ? 18.141 -10.203 7.215 1 96.38 35 ARG B N 1
ATOM 1171 C CA . ARG B 1 35 ? 16.734 -9.906 7.434 1 96.38 35 ARG B CA 1
ATOM 1172 C C . ARG B 1 35 ? 15.852 -10.68 6.461 1 96.38 35 ARG B C 1
ATOM 1174 O O . ARG B 1 35 ? 15.125 -10.086 5.66 1 96.38 35 ARG B O 1
ATOM 1181 N N . PRO B 1 36 ? 15.93 -11.984 6.605 1 96.88 36 PRO B N 1
ATOM 1182 C CA . PRO B 1 36 ? 15.211 -12.82 5.648 1 96.88 36 PRO B CA 1
ATOM 1183 C C . PRO B 1 36 ? 13.703 -12.578 5.664 1 96.88 36 PRO B C 1
ATOM 1185 O O . PRO B 1 36 ? 13.023 -12.805 4.66 1 96.88 36 PRO B O 1
ATOM 1188 N N . GLU B 1 37 ? 13.211 -12.094 6.758 1 97.75 37 GLU B N 1
ATOM 1189 C CA . GLU B 1 37 ? 11.773 -11.867 6.887 1 97.75 37 GLU B CA 1
ATOM 1190 C C . GLU B 1 37 ? 11.289 -10.805 5.906 1 97.75 37 GLU B C 1
ATOM 1192 O O . GLU B 1 37 ? 10.148 -10.852 5.449 1 97.75 37 GLU B O 1
ATOM 1197 N N . ARG B 1 38 ? 12.094 -9.875 5.613 1 97.88 38 ARG B N 1
ATOM 1198 C CA . ARG B 1 38 ? 11.688 -8.812 4.699 1 97.88 38 ARG B CA 1
ATOM 1199 C C . ARG B 1 38 ? 11.336 -9.367 3.324 1 97.88 38 ARG B C 1
ATOM 1201 O O . ARG B 1 38 ? 10.352 -8.953 2.711 1 97.88 38 ARG B O 1
ATOM 1208 N N . PHE B 1 39 ? 12.148 -10.234 2.896 1 98.19 39 PHE B N 1
ATOM 1209 C CA . PHE B 1 39 ? 11.812 -10.867 1.625 1 98.19 39 PHE B CA 1
ATOM 1210 C C . PHE B 1 39 ? 10.547 -11.703 1.753 1 98.19 39 PHE B C 1
ATOM 1212 O O . PHE B 1 39 ? 9.727 -11.742 0.835 1 98.19 39 PHE B O 1
ATOM 1219 N N . GLU B 1 40 ? 10.414 -12.391 2.822 1 97.69 40 GLU B N 1
ATOM 1220 C CA . GLU B 1 40 ? 9.227 -13.227 3.018 1 97.69 40 GLU B CA 1
ATOM 1221 C C . GLU B 1 40 ? 7.949 -12.406 2.924 1 97.69 40 GLU B C 1
ATOM 1223 O O . GLU B 1 40 ? 6.965 -12.844 2.326 1 97.69 40 GLU B O 1
ATOM 1228 N N . TYR B 1 41 ? 7.996 -11.266 3.512 1 96.88 41 TYR B N 1
ATOM 1229 C CA . TYR B 1 41 ? 6.828 -10.391 3.463 1 96.88 41 TYR B CA 1
ATOM 1230 C C . TYR B 1 41 ? 6.531 -9.961 2.031 1 96.88 41 TYR B C 1
ATOM 1232 O O . TYR B 1 41 ? 5.375 -9.992 1.597 1 96.88 41 TYR B O 1
ATOM 1240 N N . ALA B 1 42 ? 7.574 -9.547 1.328 1 97.62 42 ALA B N 1
ATOM 1241 C CA . ALA B 1 42 ? 7.402 -9.109 -0.055 1 97.62 42 ALA B CA 1
ATOM 1242 C C . ALA B 1 42 ? 6.938 -10.266 -0.941 1 97.62 42 ALA B C 1
ATOM 1244 O O . ALA B 1 42 ? 6.078 -10.078 -1.808 1 97.62 42 ALA B O 1
ATOM 1245 N N . ASN B 1 43 ? 7.531 -11.398 -0.671 1 96.25 43 ASN B N 1
ATOM 1246 C CA . ASN B 1 43 ? 7.16 -12.578 -1.437 1 96.25 43 ASN B CA 1
ATOM 1247 C C . ASN B 1 43 ? 5.707 -12.977 -1.186 1 96.25 43 ASN B C 1
ATOM 1249 O O . ASN B 1 43 ? 5.02 -13.453 -2.094 1 96.25 43 ASN B O 1
ATOM 1253 N N . LEU B 1 44 ? 5.316 -12.852 0.007 1 92.38 44 LEU B N 1
ATOM 1254 C CA . LEU B 1 44 ? 3.934 -13.172 0.358 1 92.38 44 LEU B CA 1
ATOM 1255 C C . LEU B 1 44 ? 2.965 -12.258 -0.39 1 92.38 44 LEU B C 1
ATOM 1257 O O . LEU B 1 44 ? 1.902 -12.703 -0.831 1 92.38 44 LEU B O 1
ATOM 1261 N N . LEU B 1 45 ? 3.324 -11.055 -0.562 1 93.12 45 LEU B N 1
ATOM 1262 C CA . LEU B 1 45 ? 2.406 -10.086 -1.141 1 93.12 45 LEU B CA 1
ATOM 1263 C C . LEU B 1 45 ? 2.523 -10.062 -2.66 1 93.12 45 LEU B C 1
ATOM 1265 O O . LEU B 1 45 ? 1.513 -10.094 -3.367 1 93.12 45 LEU B O 1
ATOM 1269 N N . TYR B 1 46 ? 3.713 -10.086 -3.156 1 94.12 46 TYR B N 1
ATOM 1270 C CA . TYR B 1 46 ? 3.91 -9.836 -4.582 1 94.12 46 TYR B CA 1
ATOM 1271 C C . TYR B 1 46 ? 4.348 -11.109 -5.305 1 94.12 46 TYR B C 1
ATOM 1273 O O . TYR B 1 46 ? 4.141 -11.242 -6.512 1 94.12 46 TYR B O 1
ATOM 1281 N N . GLY B 1 47 ? 4.953 -12.047 -4.59 1 93.25 47 GLY B N 1
ATOM 1282 C CA . GLY B 1 47 ? 5.664 -13.133 -5.246 1 93.25 47 GLY B CA 1
ATOM 1283 C C . GLY B 1 47 ? 6.93 -12.68 -5.949 1 93.25 47 GLY B C 1
ATOM 1284 O O . GLY B 1 47 ? 7.039 -11.516 -6.355 1 93.25 47 GLY B O 1
ATOM 1285 N N . VAL B 1 48 ? 7.871 -13.594 -6.094 1 93.25 48 VAL B N 1
ATOM 1286 C CA . VAL B 1 48 ? 9.141 -13.266 -6.734 1 93.25 48 VAL B CA 1
ATOM 1287 C C . VAL B 1 48 ? 8.891 -12.805 -8.164 1 93.25 48 VAL B C 1
ATOM 1289 O O . VAL B 1 48 ? 9.445 -11.797 -8.609 1 93.25 48 VAL B O 1
ATOM 1292 N N . ASP B 1 49 ? 8.016 -13.453 -8.859 1 91.62 49 ASP B N 1
ATOM 1293 C CA . ASP B 1 49 ? 7.715 -13.086 -10.242 1 91.62 49 ASP B CA 1
ATOM 1294 C C . ASP B 1 49 ? 7.074 -11.703 -10.312 1 91.62 49 ASP B C 1
ATOM 1296 O O . ASP B 1 49 ? 7.367 -10.922 -11.227 1 91.62 49 ASP B O 1
ATOM 1300 N N . GLY B 1 50 ? 6.188 -11.492 -9.352 1 92.62 50 GLY B N 1
ATOM 1301 C CA . GLY B 1 50 ? 5.562 -10.18 -9.297 1 92.62 50 GLY B CA 1
ATOM 1302 C C . GLY B 1 50 ? 6.555 -9.055 -9.055 1 92.62 50 GLY B C 1
ATOM 1303 O O . GLY B 1 50 ? 6.453 -7.988 -9.672 1 92.62 50 GLY B O 1
ATOM 1304 N N . ILE B 1 51 ? 7.508 -9.32 -8.258 1 96.62 51 ILE B N 1
ATOM 1305 C CA . ILE B 1 51 ? 8.539 -8.328 -7.965 1 96.62 51 ILE B CA 1
ATOM 1306 C C . ILE B 1 51 ? 9.367 -8.062 -9.219 1 96.62 51 ILE B C 1
ATOM 1308 O O . ILE B 1 51 ? 9.57 -6.906 -9.602 1 96.62 51 ILE B O 1
ATOM 1312 N N . LEU B 1 52 ? 9.727 -9.102 -9.867 1 94.81 52 LEU B N 1
ATOM 1313 C CA . LEU B 1 52 ? 10.578 -8.969 -11.047 1 94.81 52 LEU B CA 1
ATOM 1314 C C . LEU B 1 52 ? 9.812 -8.328 -12.203 1 94.81 52 LEU B C 1
ATOM 1316 O O . LEU B 1 52 ? 10.375 -7.531 -12.953 1 94.81 52 LEU B O 1
ATOM 1320 N N . ARG B 1 53 ? 8.578 -8.68 -12.344 1 94.38 53 ARG B N 1
ATOM 1321 C CA . ARG B 1 53 ? 7.746 -8.055 -13.367 1 94.38 53 ARG B CA 1
ATOM 1322 C C . ARG B 1 53 ? 7.668 -6.547 -13.156 1 94.38 53 ARG B C 1
ATOM 1324 O O . ARG B 1 53 ? 7.723 -5.777 -14.125 1 94.38 53 ARG B O 1
ATOM 1331 N N . ARG B 1 54 ? 7.539 -6.125 -11.961 1 95.25 54 ARG B N 1
ATOM 1332 C CA . ARG B 1 54 ? 7.445 -4.699 -11.656 1 95.25 54 ARG B CA 1
ATOM 1333 C C . ARG B 1 54 ? 8.773 -3.996 -11.906 1 95.25 54 ARG B C 1
ATOM 1335 O O . ARG B 1 54 ? 8.797 -2.852 -12.367 1 95.25 54 ARG B O 1
ATOM 1342 N N . LEU B 1 55 ? 9.82 -4.715 -11.609 1 96.25 55 LEU B N 1
ATOM 1343 C CA . LEU B 1 55 ? 11.133 -4.16 -11.898 1 96.25 55 LEU B CA 1
ATOM 1344 C C . LEU B 1 55 ? 11.344 -4.023 -13.406 1 96.25 55 LEU B C 1
ATOM 1346 O O . LEU B 1 55 ? 11.914 -3.033 -13.867 1 96.25 55 LEU B O 1
ATOM 1350 N N . GLU B 1 56 ? 10.883 -4.992 -14.109 1 95.12 56 GLU B N 1
ATOM 1351 C CA . GLU B 1 56 ? 10.992 -4.93 -15.562 1 95.12 56 GLU B CA 1
ATOM 1352 C C . GLU B 1 56 ? 10.164 -3.777 -16.125 1 95.12 56 GLU B C 1
ATOM 1354 O O . GLU B 1 56 ? 10.633 -3.053 -17.016 1 95.12 56 GLU B O 1
ATOM 1359 N N . ALA B 1 57 ? 9.031 -3.627 -15.609 1 93.69 57 ALA B N 1
ATOM 1360 C CA . ALA B 1 57 ? 8.141 -2.561 -16.062 1 93.69 57 ALA B CA 1
ATOM 1361 C C . ALA B 1 57 ? 8.727 -1.187 -15.742 1 93.69 57 ALA B C 1
ATOM 1363 O O . ALA B 1 57 ? 8.43 -0.207 -16.438 1 93.69 57 ALA B O 1
ATOM 1364 N N . ALA B 1 58 ? 9.539 -1.078 -14.719 1 95.25 58 ALA B N 1
ATOM 1365 C CA . ALA B 1 58 ? 10.156 0.18 -14.305 1 95.25 58 ALA B CA 1
ATOM 1366 C C . ALA B 1 58 ? 11.219 0.628 -15.305 1 95.25 58 ALA B C 1
ATOM 1368 O O . ALA B 1 58 ? 11.656 1.781 -15.281 1 95.25 58 ALA B O 1
ATOM 1369 N N . GLY B 1 59 ? 11.602 -0.323 -16.141 1 94.19 59 GLY B N 1
ATOM 1370 C CA . GLY B 1 59 ? 12.586 0.022 -17.141 1 94.19 59 GLY B CA 1
ATOM 1371 C C . GLY B 1 59 ? 14.008 0.042 -16.609 1 94.19 59 GLY B C 1
ATOM 1372 O O . GLY B 1 59 ? 14.258 -0.435 -15.5 1 94.19 59 GLY B O 1
ATOM 1373 N N . PRO B 1 60 ? 14.914 0.63 -17.438 1 94.25 60 PRO B N 1
ATOM 1374 C CA . PRO B 1 60 ? 16.328 0.53 -17.094 1 94.25 60 PRO B CA 1
ATOM 1375 C C . PRO B 1 60 ? 16.797 1.649 -16.172 1 94.25 60 PRO B C 1
ATOM 1377 O O . PRO B 1 60 ? 17.906 1.584 -15.625 1 94.25 60 PRO B O 1
ATOM 1380 N N . ASP B 1 61 ? 16.062 2.678 -15.977 1 96.75 61 ASP B N 1
ATOM 1381 C CA . ASP B 1 61 ? 16.438 3.797 -15.125 1 96.75 61 ASP B CA 1
ATOM 1382 C C . ASP B 1 61 ? 16.641 3.344 -13.68 1 96.75 61 ASP B C 1
ATOM 1384 O O . ASP B 1 61 ? 15.695 2.869 -13.039 1 96.75 61 ASP B O 1
ATOM 1388 N N . PRO B 1 62 ? 17.828 3.555 -13.141 1 95 62 PRO B N 1
ATOM 1389 C CA . PRO B 1 62 ? 18.094 3.08 -11.781 1 95 62 PRO B CA 1
ATOM 1390 C C . PRO B 1 62 ? 17.234 3.771 -10.734 1 95 62 PRO B C 1
ATOM 1392 O O . PRO B 1 62 ? 16.875 3.162 -9.719 1 95 62 PRO B O 1
ATOM 1395 N N . GLY B 1 63 ? 16.891 4.953 -10.914 1 96.94 63 GLY B N 1
ATOM 1396 C CA . GLY B 1 63 ? 16.047 5.684 -9.992 1 96.94 63 GLY B CA 1
ATOM 1397 C C . GLY B 1 63 ? 14.648 5.105 -9.883 1 96.94 63 GLY B C 1
ATOM 1398 O O . GLY B 1 63 ? 14.125 4.934 -8.773 1 96.94 63 GLY B O 1
ATOM 1399 N N . THR B 1 64 ? 14.109 4.844 -11.07 1 97.62 64 THR B N 1
ATOM 1400 C CA . THR B 1 64 ? 12.766 4.285 -11.102 1 97.62 64 THR B CA 1
ATOM 1401 C C . THR B 1 64 ? 12.75 2.877 -10.508 1 97.62 64 THR B C 1
ATOM 1403 O O . THR B 1 64 ? 11.805 2.5 -9.812 1 97.62 64 THR B O 1
ATOM 1406 N N . ARG B 1 65 ? 13.758 2.127 -10.75 1 96.94 65 ARG B N 1
ATOM 1407 C CA . ARG B 1 65 ? 13.867 0.78 -10.195 1 96.94 65 ARG B CA 1
ATOM 1408 C C . ARG B 1 65 ? 13.992 0.819 -8.68 1 96.94 65 ARG B C 1
ATOM 1410 O O . ARG B 1 65 ? 13.375 0.018 -7.977 1 96.94 65 ARG B O 1
ATOM 1417 N N . ARG B 1 66 ? 14.797 1.726 -8.219 1 96.81 66 ARG B N 1
ATOM 1418 C CA . ARG B 1 66 ? 14.938 1.897 -6.773 1 96.81 66 ARG B CA 1
ATOM 1419 C C . ARG B 1 66 ? 13.609 2.281 -6.137 1 96.81 66 ARG B C 1
ATOM 1421 O O . ARG B 1 66 ? 13.258 1.769 -5.07 1 96.81 66 ARG B O 1
ATOM 1428 N N . ALA B 1 67 ? 12.906 3.17 -6.809 1 97.81 67 ALA B N 1
ATOM 1429 C CA . ALA B 1 67 ? 11.617 3.605 -6.281 1 97.81 67 ALA B CA 1
ATOM 1430 C C . ALA B 1 67 ? 10.617 2.451 -6.254 1 97.81 67 ALA B C 1
ATOM 1432 O O . ALA B 1 67 ? 9.828 2.334 -5.316 1 97.81 67 ALA B O 1
ATOM 1433 N N . THR B 1 68 ? 10.656 1.662 -7.254 1 98.19 68 THR B N 1
ATOM 1434 C CA . THR B 1 68 ? 9.773 0.5 -7.328 1 98.19 68 THR B CA 1
ATOM 1435 C C . THR B 1 68 ? 10.055 -0.465 -6.18 1 98.19 68 THR B C 1
ATOM 1437 O O . THR B 1 68 ? 9.133 -0.896 -5.488 1 98.19 68 THR B O 1
ATOM 1440 N N . MET B 1 69 ? 11.305 -0.723 -5.898 1 97.88 69 MET B N 1
ATOM 1441 C CA . MET B 1 69 ? 11.672 -1.645 -4.828 1 97.88 69 MET B CA 1
ATOM 1442 C C . MET B 1 69 ? 11.359 -1.045 -3.461 1 97.88 69 MET B C 1
ATOM 1444 O O . MET B 1 69 ? 10.898 -1.748 -2.562 1 97.88 69 MET B O 1
ATOM 1448 N N . ALA B 1 70 ? 11.617 0.187 -3.33 1 97.31 70 ALA B N 1
ATOM 1449 C CA . ALA B 1 70 ? 11.289 0.855 -2.072 1 97.31 70 ALA B CA 1
ATOM 1450 C C . ALA B 1 70 ? 9.797 0.752 -1.767 1 97.31 70 ALA B C 1
ATOM 1452 O O . ALA B 1 70 ? 9.406 0.517 -0.62 1 97.31 70 ALA B O 1
ATOM 1453 N N . SER B 1 71 ? 9.016 0.975 -2.777 1 98.38 71 SER B N 1
ATOM 1454 C CA . SER B 1 71 ? 7.57 0.883 -2.605 1 98.38 71 SER B CA 1
ATOM 1455 C C . SER B 1 71 ? 7.145 -0.535 -2.238 1 98.38 71 SER B C 1
ATOM 1457 O O . SER B 1 71 ? 6.324 -0.729 -1.341 1 98.38 71 SER B O 1
ATOM 1459 N N . ILE B 1 72 ? 7.723 -1.521 -2.867 1 98.06 72 ILE B N 1
ATOM 1460 C CA . ILE B 1 72 ? 7.402 -2.922 -2.613 1 98.06 72 ILE B CA 1
ATOM 1461 C C . ILE B 1 72 ? 7.766 -3.279 -1.173 1 98.06 72 ILE B C 1
ATOM 1463 O O . ILE B 1 72 ? 6.953 -3.863 -0.45 1 98.06 72 ILE B O 1
ATOM 1467 N N . VAL B 1 73 ? 8.945 -2.877 -0.812 1 98.25 73 VAL B N 1
ATOM 1468 C CA . VAL B 1 73 ? 9.43 -3.211 0.522 1 98.25 73 VAL B CA 1
ATOM 1469 C C . VAL B 1 73 ? 8.57 -2.508 1.574 1 98.25 73 VAL B C 1
ATOM 1471 O O . VAL B 1 73 ? 8.133 -3.131 2.545 1 98.25 73 VAL B O 1
ATOM 1474 N N . PHE B 1 74 ? 8.242 -1.302 1.382 1 98.25 74 PHE B N 1
ATOM 1475 C CA . PHE B 1 74 ? 7.473 -0.551 2.365 1 98.25 74 PHE B CA 1
ATOM 1476 C C . PHE B 1 74 ? 6.082 -1.15 2.531 1 98.25 74 PHE B C 1
ATOM 1478 O O . PHE B 1 74 ? 5.633 -1.385 3.654 1 98.25 74 PHE B O 1
ATOM 1485 N N . VAL B 1 75 ? 5.43 -1.364 1.416 1 98.12 75 VAL B N 1
ATOM 1486 C CA . VAL B 1 75 ? 4.051 -1.844 1.444 1 98.12 75 VAL B CA 1
ATOM 1487 C C . VAL B 1 75 ? 4 -3.236 2.068 1 98.12 75 VAL B C 1
ATOM 1489 O O . VAL B 1 75 ? 3.109 -3.533 2.867 1 98.12 75 VAL B O 1
ATOM 1492 N N . SER B 1 76 ? 4.961 -4.031 1.806 1 97.75 76 SER B N 1
ATOM 1493 C CA . SER B 1 76 ? 5.008 -5.371 2.379 1 97.75 76 SER B CA 1
ATOM 1494 C C . SER B 1 76 ? 5.281 -5.32 3.879 1 97.75 76 SER B C 1
ATOM 1496 O O . SER B 1 76 ? 4.656 -6.051 4.652 1 97.75 76 SER B O 1
ATOM 1498 N N . ASP B 1 77 ? 6.203 -4.473 4.242 1 97.75 77 ASP B N 1
ATOM 1499 C CA . ASP B 1 77 ? 6.516 -4.309 5.66 1 97.75 77 ASP B CA 1
ATOM 1500 C C . ASP B 1 77 ? 5.309 -3.789 6.434 1 97.75 77 ASP B C 1
ATOM 1502 O O . ASP B 1 77 ? 5.059 -4.215 7.562 1 97.75 77 ASP B O 1
ATOM 1506 N N . ALA B 1 78 ? 4.594 -2.887 5.859 1 98.12 78 ALA B N 1
ATOM 1507 C CA . ALA B 1 78 ? 3.418 -2.314 6.508 1 98.12 78 ALA B CA 1
ATOM 1508 C C . ALA B 1 78 ? 2.35 -3.379 6.742 1 98.12 78 ALA B C 1
ATOM 1510 O O . ALA B 1 78 ? 1.686 -3.379 7.781 1 98.12 78 ALA B O 1
ATOM 1511 N N . ARG B 1 79 ? 2.18 -4.23 5.789 1 96.44 79 ARG B N 1
ATOM 1512 C CA . ARG B 1 79 ? 1.185 -5.289 5.938 1 96.44 79 ARG B CA 1
ATOM 1513 C C . ARG B 1 79 ? 1.623 -6.309 6.98 1 96.44 79 ARG B C 1
ATOM 1515 O O . ARG B 1 79 ? 0.792 -6.855 7.711 1 96.44 79 ARG B O 1
ATOM 1522 N N . ALA B 1 80 ? 2.893 -6.559 7.012 1 96.25 80 ALA B N 1
ATOM 1523 C CA . ALA B 1 80 ? 3.408 -7.461 8.039 1 96.25 80 ALA B CA 1
ATOM 1524 C C . ALA B 1 80 ? 3.15 -6.906 9.438 1 96.25 80 ALA B C 1
ATOM 1526 O O . ALA B 1 80 ? 2.824 -7.66 10.359 1 96.25 80 ALA B O 1
ATOM 1527 N N . ALA B 1 81 ? 3.324 -5.664 9.648 1 97.31 81 ALA B N 1
ATOM 1528 C CA . ALA B 1 81 ? 3.137 -5.012 10.945 1 97.31 81 ALA B CA 1
ATOM 1529 C C . ALA B 1 81 ? 1.654 -4.906 11.297 1 97.31 81 ALA B C 1
ATOM 1531 O O . ALA B 1 81 ? 1.28 -4.988 12.469 1 97.31 81 ALA B O 1
ATOM 1532 N N . ASP B 1 82 ? 0.847 -4.68 10.305 1 97.38 82 ASP B N 1
ATOM 1533 C CA . ASP B 1 82 ? -0.602 -4.551 10.43 1 97.38 82 ASP B CA 1
ATOM 1534 C C . ASP B 1 82 ? -1.32 -5.297 9.312 1 97.38 82 ASP B C 1
ATOM 1536 O O . ASP B 1 82 ? -1.669 -4.703 8.289 1 97.38 82 ASP B O 1
ATOM 1540 N N . PRO B 1 83 ? -1.637 -6.496 9.578 1 94.94 83 PRO B N 1
ATOM 1541 C CA . PRO B 1 83 ? -2.174 -7.348 8.516 1 94.94 83 PRO B CA 1
ATOM 1542 C C . PRO B 1 83 ? -3.535 -6.875 8.016 1 94.94 83 PRO B C 1
ATOM 1544 O O . PRO B 1 83 ? -3.941 -7.219 6.902 1 94.94 83 PRO B O 1
ATOM 1547 N N . VAL B 1 84 ? -4.219 -6.117 8.789 1 96.5 84 VAL B N 1
ATOM 1548 C CA . VAL B 1 84 ? -5.559 -5.668 8.422 1 96.5 84 VAL B CA 1
ATOM 1549 C C . VAL B 1 84 ? -5.461 -4.414 7.551 1 96.5 84 VAL B C 1
ATOM 1551 O O . VAL B 1 84 ? -6.051 -4.355 6.469 1 96.5 84 VAL B O 1
ATOM 1554 N N . HIS B 1 85 ? -4.695 -3.471 7.93 1 97.19 85 HIS B N 1
ATOM 1555 C CA . HIS B 1 85 ? -4.734 -2.166 7.277 1 97.19 85 HIS B CA 1
ATOM 1556 C C . HIS B 1 85 ? -3.529 -1.967 6.367 1 97.19 85 HIS B C 1
ATOM 1558 O O . HIS B 1 85 ? -3.621 -1.277 5.348 1 97.19 85 HIS B O 1
ATOM 1564 N N . GLY B 1 86 ? -2.375 -2.461 6.727 1 97.56 86 GLY B N 1
ATOM 1565 C CA . GLY B 1 86 ? -1.165 -2.262 5.945 1 97.56 86 GLY B CA 1
ATOM 1566 C C . GLY B 1 86 ? -0.826 -0.798 5.73 1 97.56 86 GLY B C 1
ATOM 1567 O O . GLY B 1 86 ? -0.918 0.008 6.66 1 97.56 86 GLY B O 1
ATOM 1568 N N . ALA B 1 87 ? -0.415 -0.503 4.52 1 98.5 87 ALA B N 1
ATOM 1569 C CA . ALA B 1 87 ? -0.031 0.865 4.184 1 98.5 87 ALA B CA 1
ATOM 1570 C C . ALA B 1 87 ? -1.224 1.811 4.289 1 98.5 87 ALA B C 1
ATOM 1572 O O . ALA B 1 87 ? -1.053 3.014 4.5 1 98.5 87 ALA B O 1
ATOM 1573 N N . TYR B 1 88 ? -2.387 1.268 4.129 1 98.38 88 TYR B N 1
ATOM 1574 C CA . TYR B 1 88 ? -3.588 2.08 4.285 1 98.38 88 TYR B CA 1
ATOM 1575 C C . TYR B 1 88 ? -3.684 2.645 5.695 1 98.38 88 TYR B C 1
ATOM 1577 O O . TYR B 1 88 ? -4.113 3.785 5.887 1 98.38 88 TYR B O 1
ATOM 1585 N N . GLY B 1 89 ? -3.312 1.777 6.633 1 98.44 89 GLY B N 1
ATOM 1586 C CA . GLY B 1 89 ? -3.283 2.256 8.008 1 98.44 89 GLY B CA 1
ATOM 1587 C C . GLY B 1 89 ? -2.34 3.426 8.211 1 98.44 89 GLY B C 1
ATOM 1588 O O . GLY B 1 89 ? -2.672 4.383 8.906 1 98.44 89 GLY B O 1
ATOM 1589 N N . VAL B 1 90 ? -1.225 3.385 7.617 1 98.69 90 VAL B N 1
ATOM 1590 C CA . VAL B 1 90 ? -0.237 4.457 7.691 1 98.69 90 VAL B CA 1
ATOM 1591 C C . VAL B 1 90 ? -0.814 5.734 7.086 1 98.69 90 VAL B C 1
ATOM 1593 O O . VAL B 1 90 ? -0.691 6.812 7.668 1 98.69 90 VAL B O 1
ATOM 1596 N N . ILE B 1 91 ? -1.445 5.59 5.98 1 98.62 91 ILE B N 1
ATOM 1597 C CA . ILE B 1 91 ? -2.027 6.719 5.258 1 98.62 91 ILE B CA 1
ATOM 1598 C C . ILE B 1 91 ? -3.104 7.379 6.117 1 98.62 91 ILE B C 1
ATOM 1600 O O . ILE B 1 91 ? -3.119 8.602 6.27 1 98.62 91 ILE B O 1
ATOM 1604 N N . ARG B 1 92 ? -3.949 6.559 6.637 1 98.19 92 ARG B N 1
ATOM 1605 C CA . ARG B 1 92 ? -5.023 7.07 7.477 1 98.19 92 ARG B CA 1
ATOM 1606 C C . ARG B 1 92 ? -4.469 7.84 8.672 1 98.19 92 ARG B C 1
ATOM 1608 O O . ARG B 1 92 ? -4.977 8.914 9.016 1 98.19 92 ARG B O 1
ATOM 1615 N N . ASN B 1 93 ? -3.512 7.297 9.32 1 98.25 93 ASN B N 1
ATOM 1616 C CA . ASN B 1 93 ? -2.902 7.969 10.461 1 98.25 93 ASN B CA 1
ATOM 1617 C C . ASN B 1 93 ? -2.283 9.305 10.062 1 98.25 93 ASN B C 1
ATOM 1619 O O . ASN B 1 93 ? -2.438 10.305 10.766 1 98.25 93 ASN B O 1
ATOM 1623 N N . LEU B 1 94 ? -1.589 9.32 8.953 1 98.5 94 LEU B N 1
ATOM 1624 C CA . LEU B 1 94 ? -0.975 10.547 8.453 1 98.5 94 LEU B CA 1
ATOM 1625 C C . LEU B 1 94 ? -2.037 11.594 8.117 1 98.5 94 LEU B C 1
ATOM 1627 O O . LEU B 1 94 ? -1.868 12.773 8.406 1 98.5 94 LEU B O 1
ATOM 1631 N N . GLN B 1 95 ? -3.105 11.148 7.477 1 98.31 95 GLN B N 1
ATOM 1632 C CA . GLN B 1 95 ? -4.203 12.047 7.133 1 98.31 95 GLN B CA 1
ATOM 1633 C C . GLN B 1 95 ? -4.824 12.656 8.383 1 98.31 95 GLN B C 1
ATOM 1635 O O . GLN B 1 95 ? -5.156 13.844 8.406 1 98.31 95 GLN B O 1
ATOM 1640 N N . GLN B 1 96 ? -5.023 11.859 9.375 1 98.44 96 GLN B N 1
ATOM 1641 C CA . GLN B 1 96 ? -5.574 12.359 10.633 1 98.44 96 GLN B CA 1
ATOM 1642 C C . GLN B 1 96 ? -4.645 13.383 11.273 1 98.44 96 GLN B C 1
ATOM 1644 O O . GLN B 1 96 ? -5.098 14.422 11.766 1 98.44 96 GLN B O 1
ATOM 1649 N N . GLU B 1 97 ? -3.389 13.039 11.32 1 98.06 97 GLU B N 1
ATOM 1650 C CA . GLU B 1 97 ? -2.408 13.969 11.867 1 98.06 97 GLU B CA 1
ATOM 1651 C C . GLU B 1 97 ? -2.393 15.289 11.094 1 98.06 97 GLU B C 1
ATOM 1653 O O . GLU B 1 97 ? -2.348 16.359 11.695 1 98.06 97 GLU B O 1
ATOM 1658 N N . LEU B 1 98 ? -2.408 15.203 9.789 1 98.19 98 LEU B N 1
ATOM 1659 C CA . LEU B 1 98 ? -2.418 16.406 8.953 1 98.19 98 LEU B CA 1
ATOM 1660 C C . LEU B 1 98 ? -3.645 17.25 9.242 1 98.19 98 LEU B C 1
ATOM 1662 O O . LEU B 1 98 ? -3.541 18.484 9.352 1 98.19 98 LEU B O 1
ATOM 1666 N N . ALA B 1 99 ? -4.754 16.609 9.32 1 98.12 99 ALA B N 1
ATOM 1667 C CA . ALA B 1 99 ? -5.988 17.344 9.625 1 98.12 99 ALA B CA 1
ATOM 1668 C C . ALA B 1 99 ? -5.879 18.078 10.961 1 98.12 99 ALA B C 1
ATOM 1670 O O . ALA B 1 99 ? -6.324 19.219 11.086 1 98.12 99 ALA B O 1
ATOM 1671 N N . SER B 1 100 ? -5.332 17.406 11.914 1 97.75 100 SER B N 1
ATOM 1672 C CA . SER B 1 100 ? -5.188 17.984 13.242 1 97.75 100 SER B CA 1
ATOM 1673 C C . SER B 1 100 ? -4.289 19.219 13.211 1 97.75 100 SER B C 1
ATOM 1675 O O . SER B 1 100 ? -4.617 20.25 13.812 1 97.75 100 SER B O 1
ATOM 1677 N N . VAL B 1 101 ? -3.166 19.078 12.523 1 96.69 101 VAL B N 1
ATOM 1678 C CA . VAL B 1 101 ? -2.211 20.172 12.477 1 96.69 101 VAL B CA 1
ATOM 1679 C C . VAL B 1 101 ? -2.805 21.344 11.688 1 96.69 101 VAL B C 1
ATOM 1681 O O . VAL B 1 101 ? -2.615 22.5 12.055 1 96.69 101 VAL B O 1
ATOM 1684 N N . LYS B 1 102 ? -3.512 21.047 10.688 1 96.81 102 LYS B N 1
ATOM 1685 C CA . LYS B 1 102 ? -4.152 22.094 9.898 1 96.81 102 LYS B CA 1
ATOM 1686 C C . LYS B 1 102 ? -5.227 22.812 10.703 1 96.81 102 LYS B C 1
ATOM 1688 O O . LYS B 1 102 ? -5.395 24.016 10.578 1 96.81 102 LYS B O 1
ATOM 1693 N N . ALA B 1 103 ? -5.938 22.141 11.492 1 97 103 ALA B N 1
ATOM 1694 C CA . ALA B 1 103 ? -6.934 22.75 12.367 1 97 103 ALA B CA 1
ATOM 1695 C C . ALA B 1 103 ? -6.27 23.688 13.375 1 97 103 ALA B C 1
ATOM 1697 O O . ALA B 1 103 ? -6.805 24.75 13.688 1 97 103 ALA B O 1
ATOM 1698 N N . GLU B 1 104 ? -5.184 23.219 13.883 1 94.75 104 GLU B N 1
ATOM 1699 C CA . GLU B 1 104 ? -4.438 24.031 14.836 1 94.75 104 GLU B CA 1
ATOM 1700 C C . GLU B 1 104 ? -3.975 25.344 14.188 1 94.75 104 GLU B C 1
ATOM 1702 O O . GLU B 1 104 ? -4.086 26.406 14.789 1 94.75 104 GLU B O 1
ATOM 1707 N N . ILE B 1 105 ? -3.467 25.297 12.984 1 94.62 105 ILE B N 1
ATOM 1708 C CA . ILE B 1 105 ? -3.02 26.484 12.266 1 94.62 105 ILE B CA 1
ATOM 1709 C C . ILE B 1 105 ? -4.195 27.422 12.055 1 94.62 105 ILE B C 1
ATOM 1711 O O . ILE B 1 105 ? -4.066 28.641 12.242 1 94.62 105 ILE B O 1
ATOM 1715 N N . ALA B 1 106 ? -5.254 26.812 11.664 1 94.19 106 ALA B N 1
ATOM 1716 C CA . ALA B 1 106 ? -6.445 27.625 11.438 1 94.19 106 ALA B CA 1
ATOM 1717 C C . ALA B 1 106 ? -6.871 28.344 12.719 1 94.19 106 ALA B C 1
ATOM 1719 O O . ALA B 1 106 ? -7.27 29.516 12.688 1 94.19 106 ALA B O 1
ATOM 1720 N N . ALA B 1 107 ? -6.773 27.656 13.789 1 92.88 107 ALA B N 1
ATOM 1721 C CA . ALA B 1 107 ? -7.145 28.234 15.078 1 92.88 107 ALA B CA 1
ATOM 1722 C C . ALA B 1 107 ? -6.199 29.359 15.469 1 92.88 107 ALA B C 1
ATOM 1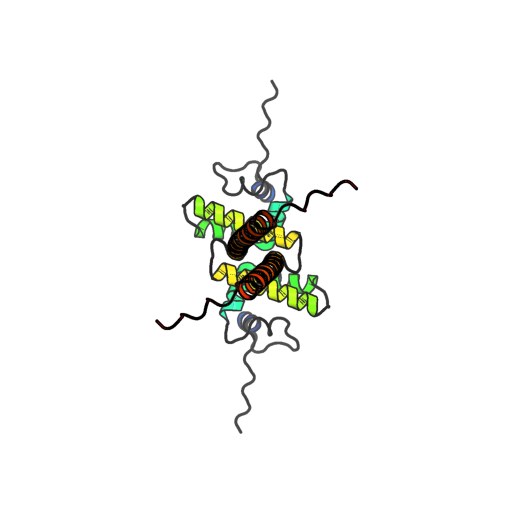724 O O . ALA B 1 107 ? -6.641 30.406 15.977 1 92.88 107 ALA B O 1
ATOM 1725 N N . ILE B 1 108 ? -4.965 29.203 15.203 1 90.38 108 ILE B N 1
ATOM 1726 C CA . ILE B 1 108 ? -3.973 30.219 15.531 1 90.38 108 ILE B CA 1
ATOM 1727 C C . ILE B 1 108 ? -4.199 31.453 14.664 1 90.38 108 ILE B C 1
ATOM 1729 O O . ILE B 1 108 ? -4.184 32.594 15.172 1 90.38 108 ILE B O 1
ATOM 1733 N N . ARG B 1 109 ? -4.504 31.234 13.438 1 89 109 ARG B N 1
ATOM 1734 C CA . ARG B 1 109 ? -4.703 32.344 12.508 1 89 109 ARG B CA 1
ATOM 1735 C C . ARG B 1 109 ? -5.98 33.125 12.836 1 89 109 ARG B C 1
ATOM 1737 O O . ARG B 1 109 ? -6.02 34.344 12.727 1 89 109 ARG B O 1
ATOM 1744 N N . GLN B 1 110 ? -6.949 32.375 13.211 1 91.81 110 GLN B N 1
ATOM 1745 C CA . GLN B 1 110 ? -8.203 33.031 13.602 1 91.81 110 GLN B CA 1
ATOM 1746 C C . GLN B 1 110 ? -8.008 33.906 14.828 1 91.81 110 GLN B C 1
ATOM 1748 O O . GLN B 1 110 ? -8.523 35.031 14.883 1 91.81 110 GLN B O 1
ATOM 1753 N N . LYS B 1 111 ? -7.25 33.469 15.75 1 87.25 111 LYS B N 1
ATOM 1754 C CA . LYS B 1 111 ? -6.961 34.219 16.969 1 87.25 111 LYS B CA 1
ATOM 1755 C C . LYS B 1 111 ? -6.137 35.469 16.641 1 87.25 111 LYS B C 1
ATOM 1757 O O . LYS B 1 111 ? -6.348 36.531 17.234 1 87.25 111 LYS B O 1
ATOM 1762 N N . GLN B 1 112 ? -5.195 35.406 15.742 1 83.88 112 GLN B N 1
ATOM 1763 C CA . GLN B 1 112 ? -4.355 36.531 15.336 1 83.88 112 GLN B CA 1
ATOM 1764 C C . GLN B 1 112 ? -5.172 37.594 14.594 1 83.88 112 GLN B C 1
ATOM 1766 O O . GLN B 1 112 ? -4.926 38.781 14.75 1 83.88 112 GLN B O 1
ATOM 1771 N N . GLN B 1 113 ? -6.082 37.219 13.844 1 85.62 113 GLN B N 1
ATOM 1772 C CA . GLN B 1 113 ? -6.93 38.156 13.102 1 85.62 113 GLN B CA 1
ATOM 1773 C C . GLN B 1 113 ? -7.879 38.875 14.039 1 85.62 113 GLN B C 1
ATOM 1775 O O . GLN B 1 113 ? -8.133 40.094 13.852 1 85.62 113 GLN B O 1
ATOM 1780 N N . GLN B 1 114 ? -8.43 38.219 14.984 1 84.56 114 GLN B N 1
ATOM 1781 C CA . GLN B 1 114 ? -9.336 38.844 15.945 1 84.56 114 GLN B CA 1
ATOM 1782 C C . GLN B 1 114 ? -8.586 39.812 16.859 1 84.56 114 GLN B C 1
ATOM 1784 O O . GLN B 1 114 ? -9.164 40.812 17.344 1 84.56 114 GLN B O 1
ATOM 1789 N N . ALA B 1 115 ? -7.324 39.719 17.094 1 77.81 115 ALA B N 1
ATOM 1790 C CA . ALA B 1 115 ? -6.527 40.562 17.969 1 77.81 115 ALA B CA 1
ATOM 1791 C C . ALA B 1 115 ? -6.043 41.812 17.219 1 77.81 115 ALA B C 1
ATOM 1793 O O . ALA B 1 115 ? -5.613 42.781 17.844 1 77.81 115 ALA B O 1
ATOM 1794 N N . GLN B 1 116 ? -5.984 41.938 15.969 1 73.19 116 GLN B N 1
ATOM 1795 C CA . GLN B 1 116 ? -5.551 43.094 15.227 1 73.19 116 GLN B CA 1
ATOM 1796 C C . GLN B 1 116 ? -6.621 44.188 15.242 1 73.19 116 GLN B C 1
ATOM 1798 O O . GLN B 1 116 ? -7.793 43.938 14.953 1 73.19 116 GLN B O 1
ATOM 1803 N N . PRO B 1 117 ? -6.348 45.375 15.898 1 70.88 117 PRO B N 1
ATOM 1804 C CA . PRO B 1 117 ? -7.273 46.5 16 1 70.88 117 PRO B CA 1
ATOM 1805 C C . PRO B 1 117 ? -7.855 46.906 14.648 1 70.88 117 PRO B C 1
ATOM 1807 O O . PRO B 1 117 ? -7.184 46.781 13.617 1 70.88 117 PRO B O 1
ATOM 1810 N N . PRO B 1 118 ? -9.211 47.125 14.578 1 69.88 118 PRO B N 1
ATOM 1811 C CA . PRO B 1 118 ? -9.82 47.656 13.352 1 69.88 118 PRO B CA 1
ATOM 1812 C C . PRO B 1 118 ? -9.047 48.812 12.758 1 69.88 118 PRO B C 1
ATOM 1814 O O . PRO B 1 118 ? -8.445 49.594 13.5 1 69.88 118 PRO B O 1
ATOM 1817 N N . PRO B 1 119 ? -8.664 48.719 11.484 1 70.88 119 PRO B N 1
ATOM 1818 C CA . PRO B 1 119 ? -7.965 49.875 10.906 1 70.88 119 PRO B CA 1
ATOM 1819 C C . PRO B 1 119 ? -8.594 51.219 11.305 1 70.88 119 PRO B C 1
ATOM 1821 O O . PRO B 1 119 ? -9.805 51.281 11.5 1 70.88 119 PRO B O 1
ATOM 1824 N N . PRO B 1 120 ? -7.805 52.156 11.781 1 72.12 120 PRO B N 1
ATOM 1825 C CA . PRO B 1 120 ? -8.352 53.469 12.148 1 72.12 120 PRO B CA 1
ATOM 1826 C C . PRO B 1 120 ? -9.305 54.031 11.094 1 72.12 120 PRO B C 1
ATOM 1828 O O . PRO B 1 120 ? -9.133 53.781 9.898 1 72.12 120 PRO B O 1
ATOM 1831 N N . PRO B 1 121 ? -10.406 54.469 11.555 1 69.25 121 PRO B N 1
ATOM 1832 C CA . PRO B 1 121 ? -11.32 55.125 10.609 1 69.25 121 PRO B CA 1
ATOM 1833 C C . PRO B 1 121 ? -10.617 56.156 9.711 1 69.25 121 PRO B C 1
ATOM 1835 O O . PRO B 1 121 ? -9.758 56.906 10.172 1 69.25 121 PRO B O 1
ATOM 1838 N N . GLU B 1 122 ? -10.477 55.781 8.5 1 64.69 122 GLU B N 1
ATOM 1839 C CA . GLU B 1 122 ? -9.984 56.812 7.59 1 64.69 122 GLU B CA 1
ATOM 1840 C C . GLU B 1 122 ? -10.609 58.188 7.906 1 64.69 122 GLU B C 1
ATOM 1842 O O . GLU B 1 122 ? -11.836 58.312 7.93 1 64.69 122 GLU B O 1
ATOM 1847 N N . ASP B 1 123 ? -10.055 58.938 8.695 1 61.78 123 ASP B N 1
ATOM 1848 C CA . ASP B 1 123 ? -10.516 60.312 8.805 1 61.78 123 ASP B CA 1
ATOM 1849 C C . ASP B 1 123 ? -10.695 60.938 7.422 1 61.78 123 ASP B C 1
ATOM 1851 O O . ASP B 1 123 ? -9.758 60.969 6.613 1 61.78 123 ASP B O 1
ATOM 1855 N N . GLY B 1 124 ? -11.852 60.781 6.988 1 56.59 124 GLY B N 1
ATOM 1856 C CA . GLY B 1 124 ? -12.203 61.594 5.84 1 56.59 124 GLY B CA 1
ATOM 1857 C C . GLY B 1 124 ? -11.641 63 5.926 1 56.59 124 GLY B C 1
ATOM 1858 O O . GLY B 1 124 ? -12.062 63.812 6.773 1 56.59 124 GLY B O 1
ATOM 1859 N N . HIS B 1 125 ? -10.328 63.375 5.719 1 48.34 125 HIS B N 1
ATOM 1860 C CA . HIS B 1 125 ? -10.055 64.75 5.305 1 48.34 125 HIS B CA 1
ATOM 1861 C C . HIS B 1 125 ? -10.586 65 3.9 1 48.34 125 HIS B C 1
ATOM 1863 O O . HIS B 1 125 ? -10.531 64.125 3.035 1 48.34 125 HIS B O 1
#

InterPro domains:
  IPR004883 Lateral organ boundaries, LOB [PF03195] (9-109)
  IPR004883 Lateral organ boundaries, LOB [PS50891] (8-112)

Foldseek 3Di:
DPDPPPAAAFLVCVVVVHRHAPVPRLCPVPGHPVCNVLVVLLCVVQNPVSLVVQLVVLPDDPVSSVVSSVVSSQQSVQCVVPVPQGVVVVVVVVVVVVVVVVVVVVVVVVVVVVPDPDPPPPPPD/DPDPPPAAAFLVCVVVVHRHAPVPRLCCVPGHPVCNVLVVLLCVVQNPVSLVVQLVVLPDDPVSSVVSSVVSSQQSVQCVVPVPQGVVVVVVVVVVVVVVVVVVVVVVVVVVVVPDPDPPPPPPD

Radius of gyration: 26.93 Å; Cα contacts (8 Å, |Δi|>4): 237; chains: 2; bounding box: 89×87×66 Å

Sequence (250 aa):
MADPTPPPPCAACAHQGRPSCPAGCPLAPYFPADRPERFEYANLLYGVDGILRRLEAAGPDPGTRRATMASIVFVSDARAADPVHGAYGVIRNLQQELASVKAEIAAIRQKQQQAQPPPPPEDGHMADPTPPPPCAACAHQGRPSCPAGCPLAPYFPADRPERFEYANLLYGVDGILRRLEAAGPDPGTRRATMASIVFVSDARAADPVHGAYGVIRNLQQELASVKAEIAAIRQKQQQAQPPPPPEDGH

Nearest PDB structures (foldseek):
  5ly0-assembly1_B  TM=8.662E-01  e=2.946E-07  Triticum turgidum
  5ly0-assembly1_B  TM=8.631E-01  e=2.378E-07  Triticum turgidum

Solvent-accessible surface area (backbone atoms only — not comparable to full-atom values): 13852 Å² total; per-residue (Å²): 130,84,74,80,73,76,73,74,20,21,26,59,37,40,74,72,69,34,80,51,59,60,91,79,46,86,52,43,88,76,15,40,56,91,44,44,62,58,32,51,37,31,37,70,53,46,31,68,67,47,50,51,51,52,42,58,72,43,47,86,48,65,65,46,31,49,42,33,50,52,22,47,49,50,45,22,52,30,26,69,77,31,76,52,35,21,50,46,45,54,42,50,52,49,52,51,50,40,54,52,52,51,50,51,49,51,51,51,52,52,54,54,58,71,68,51,73,76,77,72,76,76,72,81,124,128,83,75,81,73,74,72,74,20,21,25,60,36,41,72,73,68,34,81,50,60,60,92,79,48,87,54,44,88,76,15,40,53,90,43,44,63,58,34,51,37,31,38,72,55,45,30,68,66,46,49,49,52,52,41,57,71,43,46,85,49,65,66,47,33,50,43,32,50,52,24,48,50,49,44,21,52,31,26,68,78,31,76,52,35,20,50,48,44,54,42,51,52,50,52,51,50,39,52,51,52,51,48,51,47,51,52,52,51,53,54,55,59,72,66,54,74,75,76,74,76,76,70,83,122